Protein AF-A0A7R9G6G8-F1 (afdb_monomer_lite)

Secondary structure (DSSP, 8-state):
-HHHHHHTT-PPPTTS-------TTHHHHHHHHHHHHHHHHHHHHHHHHHHHHTTS-HHHHHHHHHHHHHHHHHHHHH-TT-HHHHHHHHHHHHHHTT---HHHHHHHHHHHHHHHHHHGGG-STTHHHHHHHHHT--TTS-HHHHHHHHHHHHHHHHHSTTTS-GGGHHHHHHHHHHHHT-SS-HHHHHHHHHHHHHHHHHHHHTHHHHHHHGGG--TTSPP-TT-TT--HHHHHHHHHHTT-

Structure (mmCIF, N/CA/C/O backbone):
data_AF-A0A7R9G6G8-F1
#
_entry.id   AF-A0A7R9G6G8-F1
#
loop_
_atom_site.group_PDB
_atom_site.id
_atom_site.type_symbol
_atom_site.label_atom_id
_atom_site.label_alt_id
_atom_site.label_comp_id
_atom_site.label_asym_id
_atom_site.label_entity_id
_atom_site.label_seq_id
_atom_site.pdbx_PDB_ins_code
_atom_site.Cartn_x
_atom_site.Cartn_y
_atom_site.Cartn_z
_atom_site.occupancy
_atom_site.B_iso_or_equiv
_atom_site.auth_seq_id
_atom_site.auth_comp_id
_atom_site.auth_asym_id
_atom_site.auth_atom_id
_atom_site.pdbx_PDB_model_num
ATOM 1 N N . MET A 1 1 ? 7.168 43.773 -25.425 1.00 44.00 1 MET A N 1
ATOM 2 C CA . MET A 1 1 ? 7.603 43.267 -24.102 1.00 44.00 1 MET A CA 1
ATOM 3 C C . MET A 1 1 ? 6.450 43.124 -23.097 1.00 44.00 1 MET A C 1
ATOM 5 O O . MET A 1 1 ? 6.670 42.539 -22.050 1.00 44.00 1 MET A O 1
ATOM 9 N N . GLU A 1 2 ? 5.224 43.574 -23.403 1.00 42.03 2 GLU A N 1
ATOM 10 C CA . GLU A 1 2 ? 4.077 43.490 -22.475 1.00 42.03 2 GLU A CA 1
ATOM 11 C C . GLU A 1 2 ? 3.461 42.083 -22.350 1.00 42.03 2 GLU A C 1
ATOM 13 O O . GLU A 1 2 ? 3.000 41.710 -21.276 1.00 42.03 2 GLU A O 1
ATOM 18 N N . HIS A 1 3 ? 3.539 41.247 -23.393 1.00 39.72 3 HIS A N 1
ATOM 19 C CA . HIS A 1 3 ? 3.013 39.872 -23.349 1.00 39.72 3 HIS A CA 1
ATOM 20 C C . HIS A 1 3 ? 3.748 38.944 -22.360 1.00 39.72 3 HIS A C 1
ATOM 22 O O . HIS A 1 3 ? 3.134 38.035 -21.810 1.00 39.72 3 HIS A O 1
ATOM 28 N N . LEU A 1 4 ? 5.038 39.176 -22.083 1.00 40.34 4 LEU A N 1
ATOM 29 C CA . LEU A 1 4 ? 5.810 38.367 -21.122 1.00 40.34 4 LEU A CA 1
ATOM 30 C C . LEU A 1 4 ? 5.520 38.745 -19.661 1.00 40.34 4 LEU A C 1
ATOM 32 O O . LEU A 1 4 ? 5.619 37.907 -18.770 1.00 40.34 4 LEU A O 1
ATOM 36 N N . VAL A 1 5 ? 5.114 39.993 -19.419 1.00 44.56 5 VAL A N 1
ATOM 37 C CA . VAL A 1 5 ? 4.795 40.520 -18.083 1.00 44.56 5 VAL A CA 1
ATOM 38 C C . VAL A 1 5 ? 3.495 39.908 -17.545 1.00 44.56 5 VAL A C 1
ATOM 40 O O . VAL A 1 5 ? 3.376 39.660 -16.345 1.00 44.56 5 VAL A O 1
ATOM 43 N N . TRP A 1 6 ? 2.552 39.591 -18.439 1.00 47.16 6 TRP A N 1
ATOM 44 C CA . TRP A 1 6 ? 1.275 38.964 -18.088 1.00 47.16 6 TRP A CA 1
ATOM 45 C C . TRP A 1 6 ? 1.406 37.461 -17.798 1.00 47.16 6 TRP A C 1
ATOM 47 O O . TRP A 1 6 ? 0.800 36.970 -16.852 1.00 47.16 6 TRP A O 1
ATOM 57 N N . ILE A 1 7 ? 2.256 36.746 -18.544 1.00 45.12 7 ILE A N 1
ATOM 58 C CA . ILE A 1 7 ? 2.530 35.313 -18.319 1.00 45.12 7 ILE A CA 1
ATOM 59 C C . ILE A 1 7 ? 3.260 35.081 -16.981 1.00 45.12 7 ILE A C 1
ATOM 61 O O . ILE A 1 7 ? 3.035 34.069 -16.325 1.00 45.12 7 ILE A O 1
ATOM 65 N N . LEU A 1 8 ? 4.097 36.030 -16.543 1.00 48.66 8 LEU A N 1
ATOM 66 C CA . LEU A 1 8 ? 4.866 35.944 -15.292 1.00 48.66 8 LEU A CA 1
ATOM 67 C C . LEU A 1 8 ? 4.184 36.601 -14.075 1.00 48.66 8 LEU A C 1
ATOM 69 O O . LEU A 1 8 ? 4.739 36.570 -12.978 1.00 48.66 8 LEU A O 1
ATOM 73 N N . GLY A 1 9 ? 2.997 37.199 -14.236 1.00 40.97 9 GLY A N 1
ATOM 74 C CA . GLY A 1 9 ? 2.203 37.734 -13.121 1.00 40.97 9 GLY A CA 1
ATOM 75 C C . GLY A 1 9 ? 2.823 38.922 -12.368 1.00 40.97 9 GLY A C 1
ATOM 76 O O . GLY A 1 9 ? 2.528 39.123 -11.189 1.00 40.97 9 GLY A O 1
ATOM 77 N N . LEU A 1 10 ? 3.679 39.728 -13.005 1.00 42.09 10 LEU A N 1
ATOM 78 C CA . LEU A 1 10 ? 4.332 40.875 -12.360 1.00 42.09 10 LEU A CA 1
ATOM 79 C C . LEU A 1 10 ? 3.637 42.182 -12.760 1.00 42.09 10 LEU A C 1
ATOM 81 O O . LEU A 1 10 ? 3.693 42.590 -13.914 1.00 42.09 10 LEU A O 1
ATOM 85 N N . LYS A 1 11 ? 2.995 42.882 -11.814 1.00 45.16 11 LYS A N 1
ATOM 86 C CA . LYS A 1 11 ? 2.474 44.239 -12.068 1.00 45.16 11 LYS A CA 1
ATOM 87 C C . LYS A 1 11 ? 3.567 45.292 -11.844 1.00 45.16 11 LYS A C 1
ATOM 89 O O . LYS A 1 11 ? 4.262 45.224 -10.827 1.00 45.16 11 LYS A O 1
ATOM 94 N N . PRO A 1 12 ? 3.707 46.295 -12.729 1.00 42.50 12 PRO A N 1
ATOM 95 C CA . PRO A 1 12 ? 4.623 47.401 -12.493 1.00 42.50 12 PRO A CA 1
ATOM 96 C C . PRO A 1 12 ? 4.091 48.290 -11.361 1.00 42.50 12 PRO A C 1
ATOM 98 O O . PRO A 1 12 ? 2.935 48.712 -11.376 1.00 42.50 12 PRO A O 1
ATOM 101 N N . SER A 1 13 ? 4.939 48.563 -10.369 1.00 46.44 13 SER A N 1
ATOM 102 C CA . SER A 1 13 ? 4.683 49.572 -9.337 1.00 46.44 13 SER A CA 1
ATOM 103 C C . SER A 1 13 ? 5.382 50.883 -9.713 1.00 46.44 13 SER A C 1
ATOM 105 O O . SER A 1 13 ? 6.425 50.871 -10.371 1.00 46.44 13 SER A O 1
ATOM 107 N N . THR A 1 14 ? 4.818 52.021 -9.307 1.00 44.78 14 THR A N 1
ATOM 108 C CA . THR A 1 14 ? 5.223 53.397 -9.668 1.00 44.78 14 THR A CA 1
ATOM 109 C C . THR A 1 14 ? 6.589 53.852 -9.115 1.00 44.78 14 THR A C 1
ATOM 111 O O . THR A 1 14 ? 6.839 55.044 -8.979 1.00 44.78 14 THR A O 1
ATOM 114 N N . GLY A 1 15 ? 7.507 52.925 -8.833 1.00 51.19 15 GLY A N 1
ATOM 115 C CA . GLY A 1 15 ? 8.831 53.207 -8.271 1.00 51.19 15 GLY A CA 1
ATOM 116 C C . GLY A 1 15 ? 9.956 52.294 -8.768 1.00 51.19 15 GLY A C 1
ATOM 117 O O . GLY A 1 15 ? 10.955 52.145 -8.073 1.00 51.19 15 GLY A O 1
ATOM 118 N N . GLY A 1 16 ? 9.809 51.644 -9.929 1.00 47.62 16 GLY A N 1
ATOM 119 C CA . GLY A 1 16 ? 10.913 50.921 -10.583 1.00 47.62 16 GLY A CA 1
ATOM 120 C C . GLY A 1 16 ? 11.376 49.623 -9.902 1.00 47.62 16 GLY A C 1
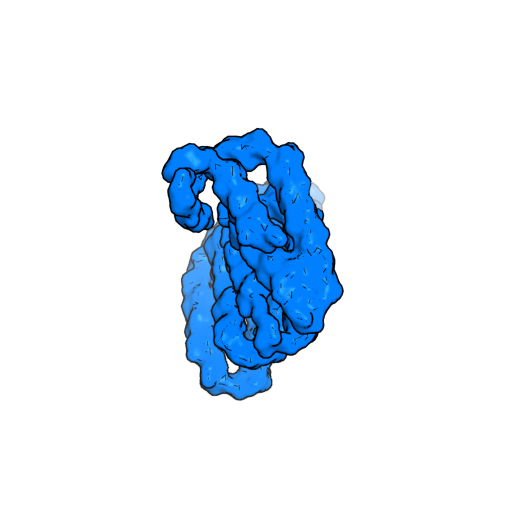ATOM 121 O O . GLY A 1 16 ? 12.391 49.065 -10.307 1.00 47.62 16 GLY A O 1
ATOM 122 N N . SER A 1 17 ? 10.646 49.109 -8.905 1.00 43.03 17 SER A N 1
ATOM 123 C CA . SER A 1 17 ? 10.946 47.825 -8.257 1.00 43.03 17 SER A CA 1
ATOM 124 C C . SER A 1 17 ? 9.818 46.808 -8.478 1.00 43.03 17 SER A C 1
ATOM 126 O O . SER A 1 17 ? 8.635 47.105 -8.277 1.00 43.03 17 SER A O 1
ATOM 128 N N . LEU A 1 18 ? 10.194 45.603 -8.920 1.00 38.66 18 LEU A N 1
ATOM 129 C CA . LEU A 1 18 ? 9.299 44.475 -9.183 1.00 38.66 18 LEU A CA 1
ATOM 130 C C . LEU A 1 18 ? 9.054 43.713 -7.871 1.00 38.66 18 LEU A C 1
ATOM 132 O O . LEU A 1 18 ? 9.970 43.092 -7.337 1.00 38.66 18 LEU A O 1
ATOM 136 N N . LYS A 1 19 ? 7.824 43.736 -7.347 1.00 40.22 19 LYS A N 1
ATOM 137 C CA . LYS A 1 19 ? 7.404 42.873 -6.228 1.00 40.22 19 LYS A CA 1
ATOM 138 C C . LYS A 1 19 ? 6.417 41.819 -6.724 1.00 40.22 19 LYS A C 1
ATOM 140 O O . LYS A 1 19 ? 5.414 42.156 -7.348 1.00 40.22 19 LYS A O 1
ATOM 145 N N . ALA A 1 20 ? 6.688 40.553 -6.408 1.00 39.38 20 ALA A N 1
ATOM 146 C CA . ALA A 1 20 ? 5.781 39.441 -6.663 1.00 39.38 20 ALA A CA 1
ATOM 147 C C . ALA A 1 20 ? 4.577 39.520 -5.708 1.00 39.38 20 ALA A C 1
ATOM 149 O O . ALA A 1 20 ? 4.685 39.204 -4.523 1.00 39.38 20 ALA A O 1
ATOM 150 N N . GLY A 1 21 ? 3.430 39.967 -6.216 1.00 37.03 21 GLY A N 1
ATOM 151 C CA . GLY A 1 21 ? 2.157 39.871 -5.508 1.00 37.03 21 GLY A CA 1
ATOM 152 C C . GLY A 1 21 ? 1.619 38.449 -5.623 1.00 37.03 21 GLY A C 1
ATOM 153 O O . GLY A 1 21 ? 0.968 38.123 -6.607 1.00 37.03 21 GLY A O 1
ATOM 154 N N . ARG A 1 22 ? 1.914 37.587 -4.646 1.00 38.44 22 ARG A N 1
ATOM 155 C CA . ARG A 1 22 ? 1.316 36.248 -4.559 1.00 38.44 22 ARG A CA 1
ATOM 156 C C . ARG A 1 22 ? -0.067 36.351 -3.913 1.00 38.44 22 ARG A C 1
ATOM 158 O O . ARG A 1 22 ? -0.162 36.495 -2.698 1.00 38.44 22 ARG A O 1
ATOM 165 N N . THR A 1 23 ? -1.129 36.245 -4.708 1.00 37.47 23 THR A N 1
ATOM 166 C CA . THR A 1 23 ? -2.434 35.767 -4.230 1.00 37.47 23 THR A CA 1
ATOM 167 C C . THR A 1 23 ? -2.490 34.250 -4.481 1.00 37.47 23 THR A C 1
ATOM 169 O O . THR A 1 23 ? -2.323 33.828 -5.623 1.00 37.47 23 THR A O 1
ATOM 172 N N . PRO A 1 24 ? -2.687 33.392 -3.459 1.00 44.88 24 PRO A N 1
ATOM 173 C CA . PRO A 1 24 ? -2.580 31.932 -3.618 1.00 44.88 24 PRO A CA 1
ATOM 174 C C . PRO A 1 24 ? -3.698 31.284 -4.458 1.00 44.88 24 PRO A C 1
ATOM 176 O O . PRO A 1 24 ? -3.607 30.107 -4.789 1.00 44.88 24 PRO A O 1
ATOM 179 N N . SER A 1 25 ? -4.759 32.027 -4.785 1.00 41.25 25 SER A N 1
ATOM 180 C CA . SER A 1 25 ? -5.973 31.504 -5.430 1.00 41.25 25 SER A CA 1
ATOM 181 C C . SER A 1 25 ? -5.817 31.293 -6.941 1.00 41.25 25 SER A C 1
ATOM 183 O O . SER A 1 25 ? -6.160 30.233 -7.462 1.00 41.25 25 SER A O 1
ATOM 185 N N . ASP A 1 26 ? -5.261 32.271 -7.661 1.00 37.75 26 ASP A N 1
ATOM 186 C CA . ASP A 1 26 ? -5.469 32.333 -9.116 1.00 37.75 26 ASP A CA 1
ATOM 187 C C . ASP A 1 26 ? -4.370 31.617 -9.915 1.00 37.75 26 ASP A C 1
ATOM 189 O O . ASP A 1 26 ? -4.656 30.986 -10.932 1.00 37.75 26 ASP A O 1
ATOM 193 N N . SER A 1 27 ? -3.120 31.617 -9.435 1.00 41.50 27 SER A N 1
ATOM 194 C CA . SER A 1 27 ? -2.026 30.869 -10.080 1.00 41.50 27 SER A CA 1
ATOM 195 C C . SER A 1 27 ? -2.234 29.353 -10.003 1.00 41.50 27 SER A C 1
ATOM 197 O O . SER A 1 27 ? -1.973 28.650 -10.979 1.00 41.50 27 SER A O 1
ATOM 199 N N . ASN A 1 28 ? -2.763 28.851 -8.881 1.00 43.19 28 ASN A N 1
ATOM 200 C CA . ASN A 1 28 ? -3.089 27.433 -8.735 1.00 43.19 28 ASN A CA 1
ATOM 201 C C . ASN A 1 28 ? -4.238 27.025 -9.663 1.00 43.19 28 ASN A C 1
ATOM 203 O O . ASN A 1 28 ? -4.192 25.938 -10.235 1.00 43.19 28 ASN A O 1
ATOM 207 N N . ALA A 1 29 ? -5.230 27.894 -9.878 1.00 46.03 29 ALA A N 1
ATOM 208 C CA . ALA A 1 29 ? -6.343 27.613 -10.781 1.00 46.03 29 ALA A CA 1
ATOM 209 C C . ALA A 1 29 ? -5.889 27.484 -12.247 1.00 46.03 29 ALA A C 1
ATOM 211 O O . ALA A 1 29 ? -6.309 26.557 -12.940 1.00 46.03 29 ALA A O 1
ATOM 212 N N . VAL A 1 30 ? -4.987 28.355 -12.718 1.00 47.56 30 VAL A N 1
ATOM 213 C CA . VAL A 1 30 ? -4.477 28.311 -14.103 1.00 47.56 30 VAL A CA 1
ATOM 214 C C . VAL A 1 30 ? -3.574 27.094 -14.339 1.00 47.56 30 VAL A C 1
ATOM 216 O O . VAL A 1 30 ? -3.754 26.400 -15.340 1.00 47.56 30 VAL A O 1
ATOM 219 N N . ILE A 1 31 ? -2.669 26.775 -13.404 1.00 50.66 31 ILE A N 1
ATOM 220 C CA . ILE A 1 31 ? -1.814 25.574 -13.487 1.00 50.66 31 ILE A CA 1
ATOM 221 C C . ILE A 1 31 ? -2.672 24.305 -13.455 1.00 50.66 31 ILE A C 1
ATOM 223 O O . ILE A 1 31 ? -2.490 23.415 -14.284 1.00 50.66 31 ILE A O 1
ATOM 227 N N . THR A 1 32 ? -3.665 24.248 -12.563 1.00 52.53 32 THR A N 1
ATOM 228 C CA . THR A 1 32 ? -4.595 23.113 -12.485 1.00 52.53 32 THR A CA 1
ATOM 229 C C . THR A 1 32 ? -5.373 22.951 -13.790 1.00 52.53 32 THR A C 1
ATOM 231 O O . THR A 1 32 ? -5.503 21.837 -14.283 1.00 52.53 32 THR A O 1
ATOM 234 N N . THR A 1 33 ? -5.835 24.043 -14.404 1.00 53.06 33 THR A N 1
ATOM 235 C CA . THR A 1 33 ? -6.614 23.986 -15.654 1.00 53.06 33 THR A CA 1
ATOM 236 C C . THR A 1 33 ? -5.771 23.511 -16.843 1.00 53.06 33 THR A C 1
ATOM 238 O O . THR A 1 33 ? -6.247 22.694 -17.629 1.00 53.06 33 THR A O 1
ATOM 241 N N . ALA A 1 34 ? -4.516 23.960 -16.953 1.00 54.97 34 ALA A N 1
ATOM 242 C CA . ALA A 1 34 ? -3.598 23.520 -18.006 1.00 54.97 34 ALA A CA 1
ATOM 243 C C . ALA A 1 34 ? -3.221 22.035 -17.854 1.00 54.97 34 ALA A C 1
ATOM 245 O O . ALA A 1 34 ? -3.381 21.259 -18.791 1.00 54.97 34 ALA A O 1
ATOM 246 N N . VAL A 1 35 ? -2.838 21.605 -16.645 1.00 55.53 35 VAL A N 1
ATOM 247 C CA . VAL A 1 35 ? -2.515 20.195 -16.359 1.00 55.53 35 VAL A CA 1
ATOM 248 C C . VAL A 1 35 ? -3.730 19.286 -16.575 1.00 55.53 35 VAL A C 1
ATOM 250 O O . VAL A 1 35 ? -3.587 18.157 -17.037 1.00 55.53 35 VAL A O 1
ATOM 253 N N . MET A 1 36 ? -4.947 19.764 -16.294 1.00 61.66 36 MET A N 1
ATOM 254 C CA . MET A 1 36 ? -6.174 18.996 -16.531 1.00 61.66 36 MET A CA 1
ATOM 255 C C . MET A 1 36 ? -6.517 18.801 -18.013 1.00 61.66 36 MET A C 1
ATOM 257 O O . MET A 1 36 ? -7.185 17.815 -18.328 1.00 61.66 36 MET A O 1
ATOM 261 N N . ALA A 1 37 ? -6.073 19.689 -18.909 1.00 63.28 37 ALA A N 1
ATOM 262 C CA . ALA A 1 37 ? -6.250 19.519 -20.352 1.00 63.28 37 ALA A CA 1
ATOM 263 C C . ALA A 1 37 ? -5.319 18.433 -20.918 1.00 63.28 37 ALA A C 1
ATOM 265 O O . ALA A 1 37 ? -5.735 17.655 -21.776 1.00 63.28 37 ALA A O 1
ATOM 266 N N . ASP A 1 38 ? -4.105 18.329 -20.373 1.00 65.19 38 ASP A N 1
ATOM 267 C CA . ASP A 1 38 ? -3.104 17.338 -20.788 1.00 65.19 38 ASP A CA 1
ATOM 268 C C . ASP A 1 38 ? -3.265 15.987 -20.069 1.00 65.19 38 ASP A C 1
ATOM 270 O O . ASP A 1 38 ? -2.724 14.968 -20.503 1.00 65.19 38 ASP A O 1
ATOM 274 N N . LEU A 1 39 ? -4.064 15.942 -18.997 1.00 68.81 39 LEU A N 1
ATOM 275 C CA . LEU A 1 39 ? -4.290 14.751 -18.177 1.00 68.81 39 LEU A CA 1
ATOM 276 C C . LEU A 1 39 ? -4.790 13.525 -18.971 1.00 68.81 39 LEU A C 1
ATOM 278 O O . LEU A 1 39 ? -4.261 12.436 -18.746 1.00 68.81 39 LEU A O 1
ATOM 282 N N . PRO A 1 40 ? -5.753 13.634 -19.912 1.00 69.81 40 PRO A N 1
ATOM 283 C CA . PRO A 1 40 ? -6.183 12.489 -20.717 1.00 69.81 40 PRO A CA 1
ATOM 284 C C . PRO A 1 40 ? -5.082 11.978 -21.652 1.00 69.81 40 PRO A C 1
ATOM 286 O O . PRO A 1 40 ? -4.975 10.772 -21.868 1.00 69.81 40 PRO A O 1
ATOM 289 N N . VAL A 1 41 ? -4.247 12.879 -22.180 1.00 72.94 41 VAL A N 1
ATOM 290 C CA . VAL A 1 41 ? -3.121 12.518 -23.051 1.00 72.94 41 VAL A CA 1
ATOM 291 C C . VAL A 1 41 ? -2.059 11.787 -22.239 1.00 72.94 41 VAL A C 1
ATOM 293 O O . VAL A 1 41 ? -1.632 10.710 -22.642 1.00 72.94 41 VAL A O 1
ATOM 296 N N . LEU A 1 42 ? -1.704 12.307 -21.060 1.00 67.69 42 LEU A N 1
ATOM 297 C CA . LEU A 1 42 ? -0.772 11.654 -20.143 1.00 67.69 42 LEU A CA 1
ATOM 298 C C . LEU A 1 42 ? -1.292 10.279 -19.699 1.00 67.69 42 LEU A C 1
ATOM 300 O O . LEU A 1 42 ? -0.541 9.307 -19.720 1.00 67.69 42 LEU A O 1
ATOM 304 N N . SER A 1 43 ? -2.587 10.173 -19.379 1.00 68.88 43 SER A N 1
ATOM 305 C CA . SER A 1 43 ? -3.240 8.900 -19.041 1.00 68.88 43 SER A CA 1
ATOM 306 C C . SER A 1 43 ? -3.106 7.888 -20.171 1.00 68.88 43 SER A C 1
ATOM 308 O O . SER A 1 43 ? -2.745 6.738 -19.934 1.00 68.88 43 SER A O 1
ATOM 310 N N . ALA A 1 44 ? -3.400 8.313 -21.402 1.00 72.75 44 ALA A N 1
ATOM 311 C CA . ALA A 1 44 ? -3.323 7.460 -22.577 1.00 72.75 44 ALA A CA 1
ATOM 312 C C . ALA A 1 44 ? -1.874 7.062 -22.884 1.00 72.75 44 ALA A C 1
ATOM 314 O O . ALA A 1 44 ? -1.622 5.916 -23.238 1.00 72.75 44 ALA A O 1
ATOM 315 N N . MET A 1 45 ? -0.915 7.976 -22.717 1.00 70.75 45 MET A N 1
ATOM 316 C CA . MET A 1 45 ? 0.507 7.677 -22.880 1.00 70.75 45 MET A CA 1
ATOM 317 C C . MET A 1 45 ? 0.977 6.648 -21.857 1.00 70.75 45 MET A C 1
ATOM 319 O O . MET A 1 45 ? 1.587 5.665 -22.257 1.00 70.75 45 MET A O 1
ATOM 323 N N . LEU A 1 46 ? 0.646 6.830 -20.576 1.00 72.19 46 LEU A N 1
ATOM 324 C CA . LEU A 1 46 ? 1.004 5.904 -19.501 1.00 72.19 46 LEU A CA 1
ATOM 325 C C . LEU A 1 46 ? 0.365 4.528 -19.680 1.00 72.19 46 LEU A C 1
ATOM 327 O O . LEU A 1 46 ? 1.063 3.528 -19.567 1.00 72.19 46 LEU A O 1
ATOM 331 N N . SER A 1 47 ? -0.919 4.479 -20.040 1.00 74.25 47 SER A N 1
ATOM 332 C CA . SER A 1 47 ? -1.625 3.212 -20.280 1.00 74.25 47 SER A CA 1
ATOM 333 C C . SER A 1 47 ? -1.009 2.457 -21.460 1.00 74.25 47 SER A C 1
ATOM 335 O O . SER A 1 47 ? -0.695 1.280 -21.350 1.00 74.25 47 SER A O 1
ATOM 337 N N . ARG A 1 48 ? -0.740 3.145 -22.581 1.00 73.69 48 ARG A N 1
ATOM 338 C CA . ARG A 1 48 ? -0.113 2.525 -23.764 1.00 73.69 48 ARG A CA 1
ATOM 339 C C . ARG A 1 48 ? 1.325 2.097 -23.504 1.00 73.69 48 ARG A C 1
ATOM 341 O O . ARG A 1 48 ? 1.772 1.081 -24.029 1.00 73.69 48 ARG A O 1
ATOM 348 N N . LEU A 1 49 ? 2.059 2.882 -22.725 1.00 71.38 49 LEU A N 1
ATOM 349 C CA . LEU A 1 49 ? 3.420 2.577 -22.310 1.00 71.38 49 LEU A CA 1
ATOM 350 C C . LEU A 1 49 ? 3.440 1.354 -21.380 1.00 71.38 49 LEU A C 1
ATOM 352 O O . LEU A 1 49 ? 4.300 0.493 -21.546 1.00 71.38 49 LEU A O 1
ATOM 356 N N . PHE A 1 50 ? 2.449 1.213 -20.496 1.00 71.31 50 PHE A N 1
ATOM 357 C CA . PHE A 1 50 ? 2.266 0.015 -19.681 1.00 71.31 50 PHE A CA 1
ATOM 358 C C . PHE A 1 50 ? 1.861 -1.204 -20.524 1.00 71.31 50 PHE A C 1
ATOM 360 O O . PHE A 1 50 ? 2.492 -2.250 -20.419 1.00 71.31 50 PHE A O 1
ATOM 367 N N . GLU A 1 51 ? 0.906 -1.075 -21.448 1.00 74.12 51 GLU A N 1
ATOM 368 C CA . GLU A 1 51 ? 0.549 -2.140 -22.404 1.00 74.12 51 GLU A CA 1
ATOM 369 C C . GLU A 1 51 ? 1.742 -2.583 -23.262 1.00 74.12 51 GLU A C 1
ATOM 371 O O . GLU A 1 51 ? 1.853 -3.751 -23.640 1.00 74.12 51 GLU A O 1
ATOM 376 N N . SER A 1 52 ? 2.645 -1.650 -23.571 1.00 72.06 52 SER A N 1
ATOM 377 C CA . SER A 1 52 ? 3.855 -1.917 -24.350 1.00 72.06 52 SER A CA 1
ATOM 378 C C . SER A 1 52 ? 4.994 -2.486 -23.503 1.00 72.06 52 SER A C 1
ATOM 380 O O . SER A 1 52 ? 5.935 -3.038 -24.069 1.00 72.06 52 SER A O 1
ATOM 382 N N . SER A 1 53 ? 4.914 -2.392 -22.169 1.00 75.69 53 SER A N 1
ATOM 383 C CA . SER A 1 53 ? 5.971 -2.838 -21.251 1.00 75.69 53 SER A CA 1
ATOM 384 C C . SER A 1 53 ? 6.277 -4.331 -21.381 1.00 75.69 53 SER A C 1
ATOM 386 O O . SER A 1 53 ? 7.427 -4.731 -21.238 1.00 75.69 53 SER A O 1
ATOM 388 N N . GLN A 1 54 ? 5.282 -5.138 -21.768 1.00 74.44 54 GLN A N 1
ATOM 389 C CA . GLN A 1 54 ? 5.439 -6.572 -22.038 1.00 74.44 54 GLN A CA 1
ATOM 390 C C . GLN A 1 54 ? 6.355 -6.894 -23.235 1.00 74.44 54 GLN A C 1
ATOM 392 O O . GLN A 1 54 ? 6.746 -8.045 -23.407 1.00 74.44 54 GLN A O 1
ATOM 397 N N . TYR A 1 55 ? 6.662 -5.905 -24.081 1.00 78.19 55 TYR A N 1
ATOM 398 C CA . TYR A 1 55 ? 7.521 -6.055 -25.260 1.00 78.19 55 TYR A CA 1
ATOM 399 C C . TYR A 1 55 ? 8.891 -5.388 -25.095 1.00 78.19 55 TYR A C 1
ATOM 401 O O . TYR A 1 55 ? 9.682 -5.390 -26.040 1.00 78.19 55 TYR A O 1
ATOM 409 N N . LEU A 1 56 ? 9.159 -4.776 -23.939 1.00 77.31 56 LEU A N 1
ATOM 410 C CA . LEU A 1 56 ? 10.436 -4.131 -23.658 1.00 77.31 56 LEU A CA 1
ATOM 411 C C . LEU A 1 56 ? 11.457 -5.153 -23.165 1.00 77.31 56 LEU A C 1
ATOM 413 O O . LEU A 1 56 ? 11.102 -6.147 -22.536 1.00 77.31 56 LEU A O 1
ATOM 417 N N . ASP A 1 57 ? 12.731 -4.889 -23.451 1.00 82.50 57 ASP A N 1
ATOM 418 C CA . ASP A 1 57 ? 13.818 -5.594 -22.781 1.00 82.50 57 ASP A CA 1
ATOM 419 C C . ASP A 1 57 ? 13.959 -5.113 -21.326 1.00 82.50 57 ASP A C 1
ATOM 421 O O . ASP A 1 57 ? 13.439 -4.058 -20.943 1.00 82.50 57 ASP A O 1
ATOM 425 N N . ASP A 1 58 ? 14.667 -5.889 -20.503 1.00 78.75 58 ASP A N 1
ATOM 426 C CA . ASP A 1 58 ? 14.810 -5.615 -19.067 1.00 78.75 58 ASP A CA 1
ATOM 427 C C . ASP A 1 58 ? 15.375 -4.210 -18.792 1.00 78.75 58 ASP A C 1
ATOM 429 O O . ASP A 1 58 ? 14.964 -3.531 -17.850 1.00 78.75 58 ASP A O 1
ATOM 433 N N . VAL A 1 59 ? 16.288 -3.733 -19.646 1.00 84.81 59 VAL A N 1
ATOM 434 C CA . VAL A 1 59 ? 16.935 -2.421 -19.498 1.00 84.81 59 VAL A CA 1
ATOM 435 C C . VAL A 1 59 ? 15.954 -1.284 -19.788 1.00 84.81 59 VAL A C 1
ATOM 437 O O . VAL A 1 59 ? 15.851 -0.338 -19.003 1.00 84.81 59 VAL A O 1
ATOM 440 N N . ALA A 1 60 ? 15.214 -1.355 -20.896 1.00 82.50 60 ALA A N 1
ATOM 441 C CA . ALA A 1 60 ? 14.216 -0.350 -21.238 1.00 82.50 60 ALA A CA 1
ATOM 442 C C . ALA A 1 60 ? 13.059 -0.348 -20.233 1.00 82.50 60 ALA A C 1
ATOM 444 O O . ALA A 1 60 ? 12.576 0.726 -19.869 1.00 82.50 60 ALA A O 1
ATOM 445 N N . LEU A 1 61 ? 12.656 -1.526 -19.743 1.00 81.25 61 LEU A N 1
ATOM 446 C CA . LEU A 1 61 ? 11.660 -1.654 -18.685 1.00 81.25 61 LEU A CA 1
ATOM 447 C C . LEU A 1 61 ? 12.125 -0.943 -17.408 1.00 81.25 61 LEU A C 1
ATOM 449 O O . LEU A 1 61 ? 11.375 -0.147 -16.843 1.00 81.25 61 LEU A O 1
ATOM 453 N N . HIS A 1 62 ? 13.377 -1.154 -16.997 1.00 83.94 62 HIS A N 1
ATOM 454 C CA . HIS A 1 62 ? 13.950 -0.492 -15.826 1.00 83.94 62 HIS A CA 1
ATOM 455 C C . HIS A 1 62 ? 13.943 1.039 -15.958 1.00 83.94 62 HIS A C 1
ATOM 457 O O . HIS A 1 62 ? 13.451 1.740 -15.072 1.00 83.94 62 HIS A O 1
ATOM 463 N N . HIS A 1 63 ? 14.403 1.576 -17.094 1.00 84.38 63 HIS A N 1
ATOM 464 C CA . HIS A 1 63 ? 14.391 3.022 -17.350 1.00 84.38 63 HIS A CA 1
ATOM 465 C C . HIS A 1 63 ? 12.986 3.623 -17.361 1.00 84.38 63 HIS A C 1
ATOM 467 O O . HIS A 1 63 ? 12.774 4.746 -16.899 1.00 84.38 63 HIS A O 1
ATOM 473 N N . LEU A 1 64 ? 12.022 2.878 -17.890 1.00 83.00 64 LEU A N 1
ATOM 474 C CA . LEU A 1 64 ? 10.626 3.275 -17.908 1.00 83.00 64 LEU A CA 1
ATOM 475 C C . LEU A 1 64 ? 10.051 3.363 -16.493 1.00 83.00 64 LEU A C 1
ATOM 477 O O . LEU A 1 64 ? 9.368 4.337 -16.174 1.00 83.00 64 LEU A O 1
ATOM 481 N N . ILE A 1 65 ? 10.354 2.386 -15.639 1.00 84.81 65 ILE A N 1
ATOM 482 C CA . ILE A 1 65 ? 9.917 2.385 -14.240 1.00 84.81 65 ILE A CA 1
ATOM 483 C C . ILE A 1 65 ? 10.565 3.540 -13.486 1.00 84.81 65 ILE A C 1
ATOM 485 O O . ILE A 1 65 ? 9.868 4.248 -12.766 1.00 84.81 65 ILE A O 1
ATOM 489 N N . ASP A 1 66 ? 11.859 3.791 -13.690 1.00 85.88 66 ASP A N 1
ATOM 490 C CA . ASP A 1 66 ? 12.548 4.941 -13.100 1.00 85.88 66 ASP A CA 1
ATOM 491 C C . ASP A 1 66 ? 11.898 6.268 -13.501 1.00 85.88 66 ASP A C 1
ATOM 493 O O . ASP A 1 66 ? 11.640 7.122 -12.648 1.00 85.88 66 ASP A O 1
ATOM 497 N N . ALA A 1 67 ? 11.596 6.437 -14.790 1.00 84.94 67 ALA A N 1
ATOM 498 C CA . ALA A 1 67 ? 10.931 7.630 -15.295 1.00 84.94 67 ALA A CA 1
ATOM 499 C C . ALA A 1 67 ? 9.525 7.788 -14.697 1.00 84.94 67 ALA A C 1
ATOM 501 O O . ALA A 1 67 ? 9.167 8.882 -14.257 1.00 84.94 67 ALA A O 1
ATOM 502 N N . LEU A 1 68 ? 8.752 6.699 -14.623 1.00 85.31 68 LEU A N 1
ATOM 503 C CA . LEU A 1 68 ? 7.426 6.686 -14.009 1.00 85.31 68 LEU A CA 1
ATOM 504 C C . LEU A 1 68 ? 7.489 7.036 -12.519 1.00 85.31 68 LEU A C 1
ATOM 506 O O . LEU A 1 68 ? 6.692 7.847 -12.049 1.00 85.31 68 LEU A O 1
ATOM 510 N N . CYS A 1 69 ? 8.433 6.449 -11.785 1.00 86.00 69 CYS A N 1
ATOM 511 C CA . CYS A 1 69 ? 8.609 6.676 -10.355 1.00 86.00 69 CYS A CA 1
ATOM 512 C C . CYS A 1 69 ? 8.996 8.130 -10.077 1.00 86.00 69 CYS A C 1
ATOM 514 O O . CYS A 1 69 ? 8.390 8.792 -9.234 1.00 86.00 69 CYS A O 1
ATOM 516 N N . LYS A 1 70 ? 9.956 8.655 -10.843 1.00 85.19 70 LYS A N 1
ATOM 517 C CA . LYS A 1 70 ? 10.399 10.045 -10.737 1.00 85.19 70 LYS A CA 1
ATOM 518 C C . LYS A 1 70 ? 9.273 11.023 -11.063 1.00 85.19 70 LYS A C 1
ATOM 520 O O . LYS A 1 70 ? 9.029 11.943 -10.290 1.00 85.19 70 LYS A O 1
ATOM 525 N N . MET A 1 71 ? 8.549 10.789 -12.157 1.00 83.50 71 MET A N 1
ATOM 526 C CA . MET A 1 71 ? 7.414 11.626 -12.542 1.00 83.50 71 MET A CA 1
ATOM 527 C C . MET A 1 71 ? 6.293 11.570 -11.500 1.00 83.50 71 MET A C 1
ATOM 529 O O . MET A 1 71 ? 5.738 12.607 -11.156 1.00 83.50 71 MET A O 1
ATOM 533 N N . SER A 1 72 ? 5.975 10.382 -10.977 1.00 85.06 72 SER A N 1
ATOM 534 C CA . SER A 1 72 ? 4.945 10.215 -9.946 1.00 85.06 72 SER A CA 1
ATOM 535 C C . SER A 1 72 ? 5.308 10.970 -8.677 1.00 85.06 72 SER A C 1
ATOM 537 O O . SER A 1 72 ? 4.460 11.674 -8.143 1.00 85.06 72 SER A O 1
ATOM 539 N N . HIS A 1 73 ? 6.562 10.886 -8.234 1.00 83.19 73 HIS A N 1
ATOM 540 C CA . HIS A 1 73 ? 7.054 11.618 -7.071 1.00 83.19 73 HIS A CA 1
ATOM 541 C C . HIS A 1 73 ? 7.034 13.141 -7.284 1.00 83.19 73 HIS A C 1
ATOM 543 O O . HIS A 1 73 ? 6.398 13.855 -6.513 1.00 83.19 73 HIS A O 1
ATOM 549 N N . GLU A 1 74 ? 7.652 13.642 -8.360 1.00 79.94 74 GLU A N 1
ATOM 550 C CA . GLU A 1 74 ? 7.728 15.082 -8.653 1.00 79.94 74 GLU A CA 1
ATOM 551 C C . GLU A 1 74 ? 6.341 15.710 -8.859 1.00 79.94 74 GLU A C 1
ATOM 553 O O . GLU A 1 74 ? 6.073 16.819 -8.394 1.00 79.94 74 GLU A O 1
ATOM 558 N N . ALA A 1 75 ? 5.436 14.999 -9.537 1.00 78.81 75 ALA A N 1
ATOM 559 C CA . ALA A 1 75 ? 4.086 15.487 -9.783 1.00 78.81 75 ALA A CA 1
ATOM 560 C C . ALA A 1 75 ? 3.168 15.351 -8.558 1.00 78.81 75 ALA A C 1
ATOM 562 O O . ALA A 1 75 ? 2.201 16.108 -8.465 1.00 78.81 75 ALA A O 1
ATOM 563 N N . MET A 1 76 ? 3.448 14.443 -7.612 1.00 81.00 76 MET A N 1
ATOM 564 C CA . MET A 1 76 ? 2.620 14.283 -6.410 1.00 81.00 76 MET A CA 1
ATOM 565 C C . MET A 1 76 ? 2.668 15.521 -5.512 1.00 81.00 76 MET A C 1
ATOM 567 O O . MET A 1 76 ? 1.626 15.941 -5.014 1.00 81.00 76 MET A O 1
ATOM 571 N N . GLU A 1 77 ? 3.835 16.161 -5.392 1.00 72.19 77 GLU A N 1
ATOM 572 C CA . GLU A 1 77 ? 4.002 17.435 -4.673 1.00 72.19 77 GLU A CA 1
ATOM 573 C C . GLU A 1 77 ? 3.100 18.544 -5.238 1.00 72.19 77 GLU A C 1
ATOM 575 O O . GLU A 1 77 ? 2.561 19.380 -4.512 1.00 72.19 77 GLU A O 1
ATOM 580 N N . LEU A 1 78 ? 2.901 18.538 -6.558 1.00 71.44 78 LEU A N 1
ATOM 581 C CA . LEU A 1 78 ? 2.059 19.501 -7.268 1.00 71.44 78 LEU A CA 1
ATOM 582 C C . LEU A 1 78 ? 0.577 19.096 -7.270 1.00 71.44 78 LEU A C 1
ATOM 584 O O . LEU A 1 78 ? -0.297 19.934 -7.495 1.00 71.44 78 LEU A O 1
ATOM 588 N N . ALA A 1 79 ? 0.271 17.824 -7.004 1.00 68.50 79 ALA A N 1
ATOM 589 C CA . ALA A 1 79 ? -1.070 17.249 -7.032 1.00 68.50 79 ALA A CA 1
ATOM 590 C C . ALA A 1 79 ? -1.862 17.465 -5.728 1.00 68.50 79 ALA A C 1
ATOM 592 O O . ALA A 1 79 ? -2.772 16.680 -5.426 1.00 68.50 79 ALA A O 1
ATOM 593 N N . TYR A 1 80 ? -1.560 18.526 -4.967 1.00 66.44 80 TYR A N 1
ATOM 594 C CA . TYR A 1 80 ? -2.262 18.862 -3.727 1.00 66.44 80 TYR A CA 1
ATOM 595 C C . TYR A 1 80 ? -3.771 18.913 -3.986 1.00 66.44 80 TYR A C 1
ATOM 597 O O . TYR A 1 80 ? -4.253 19.734 -4.766 1.00 66.44 80 TYR A O 1
ATOM 605 N N . SER A 1 81 ? -4.529 18.008 -3.361 1.00 62.12 81 SER A N 1
ATOM 606 C CA . SER A 1 81 ? -5.990 17.862 -3.497 1.00 62.12 81 SER A CA 1
ATOM 607 C C . SER A 1 81 ? -6.548 17.501 -4.891 1.00 62.12 81 SER A C 1
ATOM 609 O O . SER A 1 81 ? -7.760 17.303 -5.024 1.00 62.12 81 SER A O 1
ATOM 611 N N . ASN A 1 82 ? -5.720 17.328 -5.931 1.00 77.62 82 ASN A N 1
ATOM 612 C CA . ASN A 1 82 ? -6.214 16.949 -7.259 1.00 77.62 82 ASN A CA 1
ATOM 613 C C . ASN A 1 82 ? -6.431 15.434 -7.354 1.00 77.62 82 ASN A C 1
ATOM 615 O O . ASN A 1 82 ? -5.555 14.679 -7.778 1.00 77.62 82 ASN A O 1
ATOM 619 N N . ARG A 1 83 ? -7.649 15.002 -7.005 1.00 77.38 83 ARG A N 1
ATOM 620 C CA . ARG A 1 83 ? -8.090 13.599 -7.063 1.00 77.38 83 ARG A CA 1
ATOM 621 C C . ARG A 1 83 ? -7.676 12.893 -8.353 1.00 77.38 83 ARG A C 1
ATOM 623 O O . ARG A 1 83 ? -7.143 11.791 -8.293 1.00 77.38 83 ARG A O 1
ATOM 630 N N . LYS A 1 84 ? -7.967 13.496 -9.511 1.00 79.31 84 LYS A N 1
ATOM 631 C CA . LYS A 1 84 ? -7.754 12.835 -10.806 1.00 79.31 84 LYS A CA 1
ATOM 632 C C . LYS A 1 84 ? -6.267 12.640 -11.082 1.00 79.31 84 LYS A C 1
ATOM 634 O O . LYS A 1 84 ? -5.889 11.588 -11.580 1.00 79.31 84 LYS A O 1
ATOM 639 N N . LEU A 1 85 ? -5.444 13.622 -10.718 1.00 81.12 85 LEU A N 1
ATOM 640 C CA . LEU A 1 85 ? -3.999 13.540 -10.887 1.00 81.12 85 LEU A CA 1
ATOM 641 C C . LEU A 1 85 ? -3.378 12.506 -9.937 1.00 81.12 85 LEU A C 1
ATOM 643 O O . LEU A 1 85 ? -2.614 11.669 -10.400 1.00 81.12 85 LEU A O 1
ATOM 647 N N . GLN A 1 86 ? -3.770 12.475 -8.655 1.00 86.31 86 GLN A N 1
ATOM 648 C CA . GLN A 1 86 ? -3.277 11.457 -7.711 1.00 86.31 86 GLN A CA 1
ATOM 649 C C . GLN A 1 86 ? -3.587 10.032 -8.197 1.00 86.31 86 GLN A C 1
ATOM 651 O O . GLN A 1 86 ? -2.708 9.174 -8.195 1.00 86.31 86 GLN A O 1
ATOM 656 N N . THR A 1 87 ? -4.818 9.780 -8.658 1.00 85.31 87 THR A N 1
ATOM 657 C CA . THR A 1 87 ? -5.207 8.469 -9.203 1.00 85.31 87 THR A CA 1
ATOM 658 C C . THR A 1 87 ? -4.447 8.130 -10.484 1.00 85.31 87 THR A C 1
ATOM 660 O O . THR A 1 87 ? -4.050 6.985 -10.660 1.00 85.31 87 THR A O 1
ATOM 663 N N . LEU A 1 88 ? -4.214 9.104 -11.364 1.00 84.19 88 LEU A N 1
ATOM 664 C CA . LEU A 1 88 ? -3.487 8.882 -12.612 1.00 84.19 88 LEU A CA 1
ATOM 665 C C . LEU A 1 88 ? -2.001 8.583 -12.396 1.00 84.19 88 LEU A C 1
ATOM 667 O O . LEU A 1 88 ? -1.448 7.762 -13.115 1.00 84.19 88 LEU A O 1
ATOM 671 N N . LEU A 1 89 ? -1.360 9.227 -11.419 1.00 84.44 89 LEU A N 1
ATOM 672 C CA . LEU A 1 89 ? 0.051 8.985 -11.105 1.00 84.44 89 LEU A CA 1
ATOM 673 C C . LEU A 1 89 ? 0.241 7.641 -10.389 1.00 84.44 89 LEU A C 1
ATOM 675 O O . LEU A 1 89 ? 1.142 6.877 -10.717 1.00 84.44 89 LEU A O 1
ATOM 679 N N . LEU A 1 90 ? -0.637 7.319 -9.435 1.00 89.81 90 LEU A N 1
ATOM 680 C CA . LEU A 1 90 ? -0.545 6.080 -8.657 1.00 89.81 90 LEU A CA 1
ATOM 681 C C . LEU A 1 90 ? -1.119 4.856 -9.384 1.00 89.81 90 LEU A C 1
ATOM 683 O O . LEU A 1 90 ? -0.801 3.733 -9.007 1.00 89.81 90 LEU A O 1
ATOM 687 N N . GLY A 1 91 ? -1.965 5.044 -10.400 1.00 89.56 91 GLY A N 1
ATOM 688 C CA . GLY A 1 91 ? -2.595 3.960 -11.161 1.00 89.56 91 GLY A CA 1
ATOM 689 C C . GLY A 1 91 ? -1.575 3.023 -11.819 1.00 89.56 91 GLY A C 1
ATOM 690 O O . GLY A 1 91 ? -1.570 1.840 -11.488 1.00 89.56 91 GLY A O 1
ATOM 691 N N . PRO A 1 92 ? -0.648 3.533 -12.649 1.00 87.44 92 PRO A N 1
ATOM 692 C CA . PRO A 1 92 ? 0.411 2.722 -13.246 1.00 87.44 92 PRO A CA 1
ATOM 693 C C . PRO A 1 92 ? 1.311 2.063 -12.199 1.00 87.44 92 PRO A C 1
ATOM 695 O O . PRO A 1 92 ? 1.679 0.901 -12.347 1.00 87.44 92 PRO A O 1
ATOM 698 N N . LEU A 1 93 ? 1.617 2.764 -11.095 1.00 90.69 93 LEU A N 1
ATOM 699 C CA . LEU A 1 93 ? 2.321 2.141 -9.974 1.00 90.69 93 LEU A CA 1
ATOM 700 C C . LEU A 1 93 ? 1.506 0.977 -9.411 1.00 90.69 93 LEU A C 1
ATOM 702 O O . LEU A 1 93 ? 2.081 -0.062 -9.145 1.00 90.69 93 LEU A O 1
ATOM 706 N N . SER A 1 94 ? 0.187 1.087 -9.274 1.00 92.62 94 SER A N 1
ATOM 707 C CA . SER A 1 94 ? -0.659 -0.029 -8.840 1.00 92.62 94 SER A CA 1
ATOM 708 C C . SER A 1 94 ? -0.650 -1.200 -9.820 1.00 92.62 94 SER A C 1
ATOM 710 O O . SER A 1 94 ? -0.662 -2.347 -9.376 1.00 92.62 94 SER A O 1
ATOM 712 N N . GLU A 1 95 ? -0.601 -0.944 -11.126 1.00 88.38 95 GLU A N 1
ATOM 713 C CA . GLU A 1 95 ? -0.542 -1.990 -12.152 1.00 88.38 95 GLU A CA 1
ATOM 714 C C . GLU A 1 95 ? 0.785 -2.760 -12.120 1.00 88.38 95 GLU A C 1
ATOM 716 O O . GLU A 1 95 ? 0.781 -3.983 -12.299 1.00 88.38 95 GLU A O 1
ATOM 721 N N . LEU A 1 96 ? 1.901 -2.100 -11.767 1.00 88.75 96 LEU A N 1
ATOM 722 C CA . LEU A 1 96 ? 3.194 -2.768 -11.547 1.00 88.75 96 LEU A CA 1
ATOM 723 C C . LEU A 1 96 ? 3.110 -3.878 -10.492 1.00 88.75 96 LEU A C 1
ATOM 725 O O . LEU A 1 96 ? 3.904 -4.813 -10.540 1.00 88.75 96 LEU A O 1
ATOM 729 N N . SER A 1 97 ? 2.116 -3.855 -9.594 1.00 91.88 97 SER A N 1
ATOM 730 C CA . SER A 1 97 ? 1.896 -4.943 -8.637 1.00 91.88 97 SER A CA 1
ATOM 731 C C . SER A 1 97 ? 1.600 -6.298 -9.294 1.00 91.88 97 SER A C 1
ATOM 733 O O . SER A 1 97 ? 1.768 -7.340 -8.669 1.00 91.88 97 SER A O 1
ATOM 735 N N . SER A 1 98 ? 1.160 -6.314 -10.548 1.00 88.25 98 SER A N 1
ATOM 736 C CA . SER A 1 98 ? 0.910 -7.555 -11.290 1.00 88.25 98 SER A CA 1
ATOM 737 C C . SER A 1 98 ? 2.148 -8.103 -12.009 1.00 88.25 98 SER A C 1
ATOM 739 O O . SER A 1 98 ? 2.128 -9.236 -12.488 1.00 88.25 98 SER A O 1
ATOM 741 N N . VAL A 1 99 ? 3.235 -7.327 -12.070 1.00 84.19 99 VAL A N 1
ATOM 742 C CA . VAL A 1 99 ? 4.460 -7.696 -12.785 1.00 84.19 99 VAL A CA 1
ATOM 743 C C . VAL A 1 99 ? 5.263 -8.709 -11.952 1.00 84.19 99 VAL A C 1
ATOM 745 O O . VAL A 1 99 ? 5.500 -8.464 -10.767 1.00 84.19 99 VAL A O 1
ATOM 748 N N . PRO A 1 100 ? 5.717 -9.835 -12.542 1.00 80.25 100 PRO A N 1
ATOM 749 C CA . PRO A 1 100 ? 6.421 -10.896 -11.811 1.00 80.25 100 PRO A CA 1
ATOM 750 C C . PRO A 1 100 ? 7.888 -10.562 -11.488 1.00 80.25 100 PRO A C 1
ATOM 752 O O . PRO A 1 100 ? 8.529 -11.273 -10.715 1.00 80.25 100 PRO A O 1
ATOM 755 N N . HIS A 1 101 ? 8.434 -9.500 -12.079 1.00 84.00 101 HIS A N 1
ATOM 756 C CA . HIS A 1 101 ? 9.822 -9.081 -11.912 1.00 84.00 101 HIS A CA 1
ATOM 757 C C . HIS A 1 101 ? 10.038 -8.417 -10.541 1.00 84.00 101 HIS A C 1
ATOM 759 O O . HIS A 1 101 ? 9.470 -7.365 -10.235 1.00 84.00 101 HIS A O 1
ATOM 765 N N . GLY A 1 102 ? 10.841 -9.054 -9.685 1.00 86.12 102 GLY A N 1
ATOM 766 C CA . GLY A 1 102 ? 11.035 -8.623 -8.296 1.00 86.12 102 GLY A CA 1
ATOM 767 C C . GLY A 1 102 ? 11.739 -7.270 -8.147 1.00 86.12 102 GLY A C 1
ATOM 768 O O . GLY A 1 102 ? 11.411 -6.513 -7.239 1.00 86.12 102 GLY A O 1
ATOM 769 N N . ASP A 1 103 ? 12.656 -6.939 -9.052 1.00 85.50 103 ASP A N 1
ATOM 770 C CA . ASP A 1 103 ? 13.347 -5.647 -9.132 1.00 85.50 103 ASP A CA 1
ATOM 771 C C . ASP A 1 103 ? 12.391 -4.502 -9.508 1.00 85.50 103 ASP A C 1
ATOM 773 O O . ASP A 1 103 ? 12.423 -3.435 -8.894 1.00 85.50 103 ASP A O 1
ATOM 777 N N . VAL A 1 104 ? 11.467 -4.751 -10.439 1.00 87.56 104 VAL A N 1
ATOM 778 C CA . VAL A 1 104 ? 10.387 -3.822 -10.804 1.00 87.56 104 VAL A CA 1
ATOM 779 C C . VAL A 1 104 ? 9.490 -3.535 -9.604 1.00 87.56 104 VAL A C 1
ATOM 781 O O . VAL A 1 104 ? 9.231 -2.376 -9.270 1.00 87.56 104 VAL A O 1
ATOM 784 N N . ARG A 1 105 ? 9.051 -4.595 -8.916 1.00 92.12 105 ARG A N 1
ATOM 785 C CA . ARG A 1 105 ? 8.255 -4.491 -7.686 1.00 92.12 105 ARG A CA 1
ATOM 786 C C . ARG A 1 105 ? 9.014 -3.753 -6.579 1.00 92.12 105 ARG A C 1
ATOM 788 O O . ARG A 1 105 ? 8.410 -2.991 -5.824 1.00 92.12 105 ARG A O 1
ATOM 795 N N . GLN A 1 106 ? 10.326 -3.955 -6.481 1.00 92.38 106 GLN A N 1
ATOM 796 C CA . GLN A 1 106 ? 11.164 -3.264 -5.506 1.00 92.38 106 GLN A CA 1
ATOM 797 C C . GLN A 1 106 ? 11.186 -1.760 -5.781 1.00 92.38 106 GLN A C 1
ATOM 799 O O . GLN A 1 106 ? 10.871 -0.969 -4.894 1.00 92.38 106 GLN A O 1
ATOM 804 N N . ARG A 1 107 ? 11.468 -1.368 -7.026 1.00 90.38 107 ARG A N 1
ATOM 805 C CA . ARG A 1 107 ? 11.514 0.037 -7.444 1.00 90.38 107 ARG A CA 1
ATOM 806 C C . ARG A 1 107 ? 10.169 0.746 -7.266 1.00 90.38 107 ARG A C 1
ATOM 808 O O . ARG A 1 107 ? 10.117 1.886 -6.809 1.00 90.38 107 ARG A O 1
ATOM 815 N N . GLN A 1 108 ? 9.076 0.044 -7.564 1.00 93.88 108 GLN A N 1
ATOM 816 C CA . GLN A 1 108 ? 7.708 0.494 -7.313 1.00 93.88 108 GLN A CA 1
ATOM 817 C C . GLN A 1 108 ? 7.491 0.838 -5.828 1.00 93.88 108 GLN A C 1
ATOM 819 O O . GLN A 1 108 ? 6.996 1.921 -5.519 1.00 93.88 108 GLN A O 1
ATOM 824 N N . LEU A 1 109 ? 7.863 -0.053 -4.903 1.00 96.50 109 LEU A N 1
ATOM 825 C CA . LEU A 1 109 ? 7.694 0.187 -3.466 1.00 96.50 109 LEU A CA 1
ATOM 826 C C . LEU A 1 109 ? 8.622 1.281 -2.933 1.00 96.50 109 LEU A C 1
ATOM 828 O O . LEU A 1 109 ? 8.192 2.078 -2.105 1.00 96.50 109 LEU A O 1
ATOM 832 N N . GLU A 1 110 ? 9.856 1.373 -3.431 1.00 95.50 110 GLU A N 1
ATOM 833 C CA . GLU A 1 110 ? 10.758 2.488 -3.115 1.00 95.50 110 GLU A CA 1
ATOM 834 C C . GLU A 1 110 ? 10.147 3.835 -3.530 1.00 95.50 110 GLU A C 1
ATOM 836 O O . GLU A 1 110 ? 10.210 4.805 -2.776 1.00 95.50 110 GLU A O 1
ATOM 841 N N . CYS A 1 111 ? 9.500 3.894 -4.697 1.00 94.75 111 CYS A N 1
ATOM 842 C CA . CYS A 1 111 ? 8.775 5.083 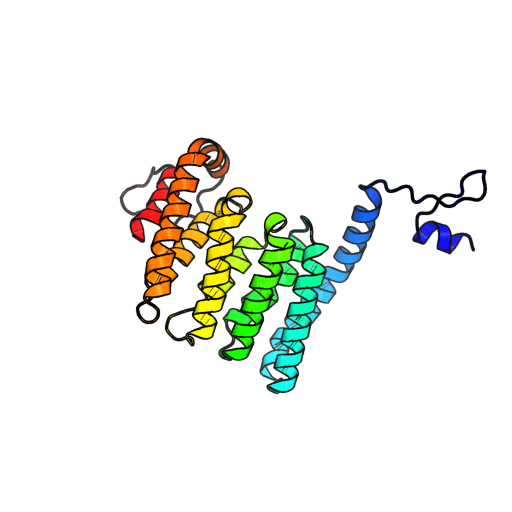-5.137 1.00 94.75 111 CYS A CA 1
ATOM 843 C C . CYS A 1 111 ? 7.577 5.401 -4.235 1.00 94.75 111 CYS A C 1
ATOM 845 O O . CYS A 1 111 ? 7.396 6.553 -3.844 1.00 94.75 111 CYS A O 1
ATOM 847 N N . VAL A 1 112 ? 6.781 4.395 -3.857 1.00 96.75 112 VAL A N 1
ATOM 848 C CA . VAL A 1 112 ? 5.665 4.588 -2.916 1.00 96.75 112 VAL A CA 1
ATOM 849 C C . VAL A 1 112 ? 6.168 5.111 -1.571 1.00 96.75 112 VAL A C 1
ATOM 851 O O . VAL A 1 112 ? 5.572 6.038 -1.026 1.00 96.75 112 VAL A O 1
ATOM 854 N N . LEU A 1 113 ? 7.286 4.590 -1.064 1.00 96.88 113 LEU A N 1
ATOM 855 C CA . LEU A 1 113 ? 7.906 5.074 0.167 1.00 96.88 113 LEU A CA 1
ATOM 856 C C . LEU A 1 113 ? 8.353 6.539 0.043 1.00 96.88 113 LEU A C 1
A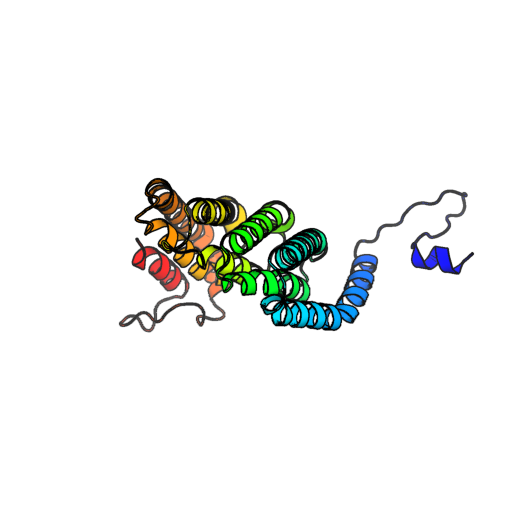TOM 858 O O . LEU A 1 113 ? 8.102 7.340 0.941 1.00 96.88 113 LEU A O 1
ATOM 862 N N . GLN A 1 114 ? 8.958 6.920 -1.087 1.00 94.62 114 GLN A N 1
ATOM 863 C CA . GLN A 1 114 ? 9.324 8.314 -1.366 1.00 94.62 114 GLN A CA 1
ATOM 864 C C . GLN A 1 114 ? 8.101 9.236 -1.426 1.00 94.62 114 GLN A C 1
ATOM 866 O O . GLN A 1 114 ? 8.127 10.319 -0.846 1.00 94.62 114 GLN A O 1
ATOM 871 N N . ILE A 1 115 ? 7.022 8.802 -2.085 1.00 93.06 115 ILE A N 1
ATOM 872 C CA . ILE A 1 115 ? 5.749 9.534 -2.145 1.00 93.06 115 ILE A CA 1
ATOM 873 C C . ILE A 1 115 ? 5.151 9.708 -0.747 1.00 93.06 115 ILE A C 1
ATOM 875 O O . ILE A 1 115 ? 4.661 10.787 -0.426 1.00 93.06 115 ILE A O 1
ATOM 879 N N . LEU A 1 116 ? 5.193 8.675 0.097 1.00 95.25 116 LEU A N 1
ATOM 880 C CA . LEU A 1 116 ? 4.717 8.771 1.475 1.00 95.25 116 LEU A CA 1
ATOM 881 C C . LEU A 1 116 ? 5.528 9.796 2.276 1.00 95.25 116 LEU A C 1
ATOM 883 O O . LEU A 1 116 ? 4.938 10.616 2.974 1.00 95.25 116 LEU A O 1
ATOM 887 N N . HIS A 1 117 ? 6.856 9.799 2.138 1.00 94.38 117 HIS A N 1
ATOM 888 C CA . HIS A 1 117 ? 7.716 10.762 2.828 1.00 94.38 117 HIS A CA 1
ATOM 889 C C . HIS A 1 117 ? 7.501 12.213 2.392 1.00 94.38 117 HIS A C 1
ATOM 891 O O . HIS A 1 117 ? 7.639 13.108 3.222 1.00 94.38 117 HIS A O 1
ATOM 897 N N . SER A 1 118 ? 7.205 12.459 1.116 1.00 90.75 118 SER A N 1
ATOM 898 C CA . SER A 1 118 ? 7.113 13.823 0.590 1.00 90.75 118 SER A CA 1
ATOM 899 C C . SER A 1 118 ? 5.681 14.365 0.589 1.00 90.75 118 SER A C 1
ATOM 901 O O . SER A 1 118 ? 5.440 15.490 1.019 1.00 90.75 118 SER A O 1
ATOM 903 N N . ALA A 1 119 ? 4.716 13.527 0.205 1.00 89.00 119 ALA A N 1
ATOM 904 C CA . ALA A 1 119 ? 3.345 13.933 -0.070 1.00 89.00 119 ALA A CA 1
ATOM 905 C C . ALA A 1 119 ? 2.287 13.214 0.785 1.00 89.00 119 ALA A C 1
ATOM 907 O O . ALA A 1 119 ? 1.096 13.454 0.566 1.00 89.00 119 ALA A O 1
ATOM 908 N N . GLY A 1 120 ? 2.672 12.367 1.752 1.00 90.88 120 GLY A N 1
ATOM 909 C CA . GLY A 1 120 ? 1.753 11.556 2.566 1.00 90.88 120 GLY A CA 1
ATOM 910 C C . GLY A 1 120 ? 0.608 12.350 3.208 1.00 90.88 120 GLY A C 1
ATOM 911 O O . GLY A 1 120 ? -0.554 11.972 3.082 1.00 90.88 120 GLY A O 1
ATOM 912 N N . GLU A 1 121 ? 0.912 13.520 3.773 1.00 90.56 121 GLU A N 1
ATOM 913 C CA . GLU A 1 121 ? -0.059 14.456 4.375 1.00 90.56 121 GLU A CA 1
ATOM 914 C C . GLU A 1 121 ? -1.115 14.987 3.389 1.00 90.56 121 GLU A C 1
ATOM 916 O O . GLU A 1 121 ? -2.205 15.416 3.767 1.00 90.56 121 GLU A O 1
ATOM 921 N N . THR A 1 122 ? -0.786 14.993 2.098 1.00 87.62 122 THR A N 1
ATOM 922 C CA . THR A 1 122 ? -1.601 15.589 1.029 1.00 87.62 122 THR A CA 1
ATOM 923 C C . THR A 1 122 ? -2.349 14.537 0.206 1.00 87.62 122 THR A C 1
ATOM 925 O O . THR A 1 122 ? -3.208 14.868 -0.628 1.00 87.62 122 THR A O 1
ATOM 928 N N . LEU A 1 123 ? -2.045 13.254 0.437 1.00 89.56 123 LEU A N 1
ATOM 929 C CA . LEU A 1 123 ? -2.746 12.141 -0.181 1.00 89.56 123 LEU A CA 1
ATOM 930 C C . LEU A 1 123 ? -4.201 12.131 0.286 1.00 89.56 123 LEU A C 1
ATOM 932 O O . LEU A 1 123 ? -4.511 12.155 1.474 1.00 89.56 123 LEU A O 1
ATOM 936 N N . SER A 1 124 ? -5.115 12.065 -0.680 1.00 86.88 124 SER A N 1
ATOM 937 C CA . SER A 1 124 ? -6.551 11.954 -0.419 1.00 86.88 124 SER A CA 1
ATOM 938 C C . SER A 1 124 ? -7.104 10.701 -1.089 1.00 86.88 124 SER A C 1
ATOM 940 O O . SER A 1 124 ? -7.282 9.661 -0.468 1.00 86.88 124 SER A O 1
ATOM 942 N N . HIS A 1 125 ? -7.312 10.754 -2.396 1.00 86.56 125 HIS A N 1
ATOM 943 C CA . HIS A 1 125 ? -7.884 9.653 -3.164 1.00 86.56 125 HIS A CA 1
ATOM 944 C C . HIS A 1 125 ? -6.831 8.637 -3.620 1.00 86.56 125 HIS A C 1
ATOM 946 O O . HIS A 1 125 ? -7.191 7.608 -4.184 1.00 86.56 125 HIS A O 1
ATOM 952 N N . GLY A 1 126 ? -5.546 8.919 -3.379 1.00 91.38 126 GLY A N 1
ATOM 953 C CA . GLY A 1 126 ? -4.440 7.999 -3.640 1.00 91.38 126 GLY A CA 1
ATOM 954 C C . GLY A 1 126 ? -4.297 6.868 -2.617 1.00 91.38 126 GLY A C 1
ATOM 955 O O . GLY A 1 126 ? -3.719 5.834 -2.941 1.00 91.38 126 GLY A O 1
ATOM 956 N N . TRP A 1 127 ? -4.860 7.019 -1.413 1.00 95.06 127 TRP A N 1
ATOM 957 C CA . TRP A 1 127 ? -4.707 6.052 -0.319 1.00 95.06 127 TRP A CA 1
ATOM 958 C C . TRP A 1 127 ? -5.099 4.606 -0.663 1.00 95.06 127 TRP A C 1
ATOM 960 O O . TRP A 1 127 ? -4.314 3.712 -0.347 1.00 95.06 127 TRP A O 1
ATOM 970 N N . PRO A 1 128 ? -6.230 4.332 -1.350 1.00 95.44 128 PRO A N 1
ATOM 971 C CA . PRO A 1 128 ? -6.567 2.967 -1.748 1.00 95.44 128 PRO A CA 1
ATOM 972 C C . PRO A 1 128 ? -5.497 2.318 -2.632 1.00 95.44 128 PRO A C 1
ATOM 974 O O . PRO A 1 128 ? -5.205 1.139 -2.456 1.00 95.44 128 PRO A O 1
ATOM 977 N N . LEU A 1 129 ? -4.886 3.076 -3.551 1.00 95.69 129 LEU A N 1
ATOM 978 C CA . LEU A 1 129 ? -3.841 2.570 -4.446 1.00 95.69 129 LEU A CA 1
ATOM 979 C C . LEU A 1 129 ? -2.545 2.306 -3.681 1.00 95.69 129 LEU A C 1
ATOM 981 O O . LEU A 1 129 ? -1.965 1.237 -3.831 1.00 95.69 129 LEU A O 1
ATOM 985 N N . VAL A 1 130 ? -2.137 3.231 -2.808 1.00 97.25 130 VAL A N 1
ATOM 986 C CA . VAL A 1 130 ? -0.957 3.056 -1.945 1.00 97.25 130 VAL A CA 1
ATOM 987 C C . VAL A 1 130 ? -1.092 1.798 -1.087 1.00 97.25 130 VAL A C 1
ATOM 989 O O . VAL A 1 130 ? -0.215 0.939 -1.115 1.00 97.25 130 VAL A O 1
ATOM 992 N N . LEU A 1 131 ? -2.217 1.640 -0.384 1.00 98.00 131 LEU A N 1
ATOM 993 C CA . LEU A 1 131 ? -2.468 0.456 0.439 1.00 98.00 131 LEU A CA 1
ATOM 994 C C . LEU A 1 131 ? -2.564 -0.826 -0.399 1.00 98.00 131 LEU A C 1
ATOM 996 O O . LEU A 1 131 ? -2.057 -1.860 0.023 1.00 98.00 131 LEU A O 1
ATOM 1000 N N . SER A 1 132 ? -3.148 -0.764 -1.600 1.00 97.31 132 SER A N 1
ATOM 1001 C CA . SER A 1 132 ? -3.205 -1.916 -2.512 1.00 97.31 132 SER A CA 1
ATOM 1002 C C . SER A 1 132 ? -1.815 -2.342 -2.989 1.00 97.31 132 SER A C 1
ATOM 1004 O O . SER A 1 132 ? -1.534 -3.536 -3.046 1.00 97.31 132 SER A O 1
ATOM 1006 N N . ILE A 1 133 ? -0.924 -1.391 -3.290 1.00 97.62 133 ILE A N 1
ATOM 1007 C CA . ILE A 1 133 ? 0.467 -1.673 -3.676 1.00 97.62 133 ILE A CA 1
ATOM 1008 C C . ILE A 1 133 ? 1.219 -2.350 -2.526 1.00 97.62 133 ILE A C 1
ATOM 1010 O O . ILE A 1 133 ? 1.858 -3.384 -2.731 1.00 97.62 133 ILE A O 1
ATOM 1014 N N . ILE A 1 134 ? 1.101 -1.800 -1.314 1.00 98.19 134 ILE A N 1
ATOM 1015 C CA . ILE A 1 134 ? 1.723 -2.355 -0.105 1.00 98.19 134 ILE A CA 1
ATOM 1016 C C . ILE A 1 134 ? 1.182 -3.770 0.167 1.00 98.19 134 ILE A C 1
ATOM 1018 O O . ILE A 1 134 ? 1.950 -4.717 0.337 1.00 98.19 134 ILE A O 1
ATOM 1022 N N . GLY A 1 135 ? -0.143 -3.934 0.147 1.00 96.75 135 GLY A N 1
ATOM 1023 C CA . GLY A 1 135 ? -0.831 -5.196 0.418 1.00 96.75 135 GLY A CA 1
ATOM 1024 C C . GLY A 1 135 ? -0.707 -6.252 -0.684 1.00 96.75 135 GLY A C 1
ATOM 1025 O O . GLY A 1 135 ? -1.022 -7.420 -0.443 1.00 96.75 135 GLY A O 1
ATOM 1026 N N . ALA A 1 136 ? -0.221 -5.896 -1.876 1.00 96.06 136 ALA A N 1
ATOM 1027 C CA . ALA A 1 136 ? 0.024 -6.847 -2.959 1.00 96.06 136 ALA A CA 1
ATOM 1028 C C . ALA A 1 136 ? 1.237 -7.757 -2.697 1.00 96.06 136 ALA A C 1
ATOM 1030 O O . ALA A 1 136 ? 1.348 -8.813 -3.319 1.00 96.06 136 ALA A O 1
ATOM 1031 N N . VAL A 1 137 ? 2.135 -7.391 -1.775 1.00 93.88 137 VAL A N 1
ATOM 1032 C CA . VAL A 1 137 ? 3.264 -8.250 -1.386 1.00 93.88 137 VAL A CA 1
ATOM 1033 C C . VAL A 1 137 ? 2.774 -9.450 -0.576 1.00 93.88 137 VAL A C 1
ATOM 1035 O O . VAL A 1 137 ? 1.864 -9.336 0.239 1.00 93.88 137 VAL A O 1
ATOM 1038 N N . SER A 1 138 ? 3.350 -10.619 -0.829 1.00 88.69 138 SER A N 1
ATOM 1039 C CA . SER A 1 138 ? 3.025 -11.908 -0.203 1.00 88.69 138 SER A CA 1
ATOM 1040 C C . SER A 1 138 ? 4.294 -12.701 0.107 1.00 88.69 138 SER A C 1
ATOM 1042 O O . SER A 1 138 ? 5.357 -12.376 -0.416 1.00 88.69 138 SER A O 1
ATOM 1044 N N . ASP A 1 139 ? 4.149 -13.790 0.856 1.00 85.94 139 ASP A N 1
ATOM 1045 C CA . ASP A 1 139 ? 5.215 -14.700 1.308 1.00 85.94 139 ASP A CA 1
ATOM 1046 C C . ASP A 1 139 ? 5.991 -15.377 0.164 1.00 85.94 139 ASP A C 1
ATOM 1048 O O . ASP A 1 139 ? 7.018 -16.012 0.387 1.00 85.94 139 ASP A O 1
ATOM 1052 N N . HIS A 1 140 ? 5.499 -15.278 -1.073 1.00 86.06 140 HIS A N 1
ATOM 1053 C CA . HIS A 1 140 ? 6.195 -15.772 -2.262 1.00 86.06 140 HIS A CA 1
ATOM 1054 C C . HIS A 1 140 ? 7.265 -14.804 -2.778 1.00 86.06 140 HIS A C 1
ATOM 1056 O O . HIS A 1 140 ? 8.075 -15.180 -3.623 1.00 86.06 140 HIS A O 1
ATOM 1062 N N . HIS A 1 141 ? 7.252 -13.557 -2.312 1.00 89.56 141 HIS A N 1
ATOM 1063 C CA . HIS A 1 141 ? 8.228 -12.554 -2.708 1.00 89.56 141 HIS A CA 1
ATOM 1064 C C . HIS A 1 141 ? 9.476 -12.620 -1.821 1.00 89.56 141 HIS A C 1
ATOM 1066 O O . HIS A 1 141 ? 9.435 -13.108 -0.696 1.00 89.56 141 HIS A O 1
ATOM 1072 N N . GLY A 1 142 ? 10.596 -12.099 -2.326 1.00 89.00 142 GLY A N 1
ATOM 1073 C CA . GLY A 1 142 ? 11.848 -12.062 -1.569 1.00 89.00 142 GLY A CA 1
ATOM 1074 C C . GLY A 1 142 ? 11.791 -11.134 -0.350 1.00 89.00 142 GLY A C 1
ATOM 1075 O O . GLY A 1 142 ? 11.107 -10.108 -0.371 1.00 89.00 142 GLY A O 1
ATOM 1076 N N . GLU A 1 143 ? 12.583 -11.456 0.678 1.00 91.44 143 GLU A N 1
ATOM 1077 C CA . GLU A 1 143 ? 12.661 -10.726 1.957 1.00 91.44 143 GLU A CA 1
ATOM 1078 C C . GLU A 1 143 ? 12.805 -9.208 1.789 1.00 91.44 143 GLU A C 1
ATOM 1080 O O . GLU A 1 143 ? 12.137 -8.434 2.472 1.00 91.44 143 GLU A O 1
ATOM 1085 N N . ASN A 1 144 ? 13.648 -8.758 0.852 1.00 92.25 144 ASN A N 1
ATOM 1086 C CA . ASN A 1 144 ? 13.874 -7.329 0.630 1.00 92.25 144 ASN A CA 1
ATOM 1087 C C . ASN A 1 144 ? 12.585 -6.594 0.228 1.00 92.25 144 ASN A C 1
ATOM 1089 O O . ASN A 1 144 ? 12.300 -5.507 0.728 1.00 92.25 144 ASN A O 1
ATOM 1093 N N . LEU A 1 145 ? 11.769 -7.215 -0.627 1.00 93.88 145 LEU A N 1
ATOM 1094 C CA . LEU A 1 145 ? 10.502 -6.640 -1.068 1.00 93.88 145 LEU A CA 1
ATOM 1095 C C . LEU A 1 145 ? 9.506 -6.535 0.092 1.00 93.88 145 LEU A C 1
ATOM 1097 O O . LEU A 1 145 ? 8.861 -5.501 0.270 1.00 93.88 145 LEU A O 1
ATOM 1101 N N . ILE A 1 146 ? 9.423 -7.593 0.905 1.00 95.44 146 ILE A N 1
ATOM 1102 C CA . ILE A 1 146 ? 8.576 -7.647 2.104 1.00 95.44 146 ILE A CA 1
ATOM 1103 C C . ILE A 1 146 ? 8.980 -6.540 3.083 1.00 95.44 146 ILE A C 1
ATOM 1105 O O . ILE A 1 146 ? 8.115 -5.828 3.592 1.00 95.44 146 ILE A O 1
ATOM 1109 N N . ARG A 1 147 ? 10.285 -6.333 3.295 1.00 95.56 147 ARG A N 1
ATOM 1110 C CA . ARG A 1 147 ? 10.809 -5.290 4.189 1.00 95.56 147 ARG A CA 1
ATOM 1111 C C . ARG A 1 147 ? 10.434 -3.882 3.735 1.00 95.56 147 ARG A C 1
ATOM 1113 O O . ARG A 1 147 ? 9.975 -3.104 4.563 1.00 95.56 147 ARG A O 1
ATOM 1120 N N . ILE A 1 148 ? 10.576 -3.553 2.451 1.00 97.12 148 ILE A N 1
ATOM 1121 C CA . ILE A 1 148 ? 10.236 -2.209 1.946 1.00 97.12 148 ILE A CA 1
ATOM 1122 C C . ILE A 1 148 ? 8.721 -1.970 2.019 1.00 97.12 148 ILE A C 1
ATOM 1124 O O . ILE A 1 148 ? 8.281 -0.906 2.458 1.00 97.12 148 ILE A O 1
ATOM 1128 N N . ALA A 1 149 ? 7.901 -2.962 1.656 1.00 97.75 149 ALA A N 1
ATOM 1129 C CA . ALA A 1 149 ? 6.450 -2.845 1.805 1.00 97.75 149 ALA A CA 1
ATOM 1130 C C . ALA A 1 149 ? 6.043 -2.658 3.272 1.00 97.75 149 ALA A C 1
ATOM 1132 O O . ALA A 1 149 ? 5.190 -1.823 3.578 1.00 97.75 149 ALA A O 1
ATOM 1133 N N . PHE A 1 150 ? 6.692 -3.375 4.190 1.00 97.94 150 PHE A N 1
ATOM 1134 C CA . PHE A 1 150 ? 6.434 -3.210 5.611 1.00 97.94 150 PHE A CA 1
ATOM 1135 C C . PHE A 1 150 ? 6.859 -1.831 6.130 1.00 97.94 150 PHE A C 1
ATOM 1137 O O . PHE A 1 150 ? 6.110 -1.226 6.889 1.00 97.94 150 PHE A O 1
ATOM 1144 N N . GLN A 1 151 ? 7.990 -1.284 5.671 1.00 98.25 151 GLN A N 1
ATOM 1145 C CA . GLN A 1 151 ? 8.398 0.093 5.993 1.00 98.25 151 GLN A CA 1
ATOM 1146 C C . GLN A 1 151 ? 7.347 1.118 5.551 1.00 98.25 151 GLN A C 1
ATOM 1148 O O . GLN A 1 151 ? 7.028 2.036 6.307 1.00 98.25 151 GLN A O 1
ATOM 1153 N N . CYS A 1 152 ? 6.757 0.932 4.364 1.00 98.56 152 CYS A N 1
ATOM 1154 C CA . CYS A 1 152 ? 5.642 1.763 3.916 1.00 98.56 152 CYS A CA 1
ATOM 1155 C C . CYS A 1 152 ? 4.460 1.651 4.887 1.00 98.56 152 CYS A C 1
ATOM 1157 O O . CYS A 1 152 ? 3.941 2.670 5.334 1.00 98.56 152 CYS A O 1
ATOM 1159 N N . LEU A 1 153 ? 4.051 0.430 5.254 1.00 98.56 153 LEU A N 1
ATOM 1160 C CA . LEU A 1 153 ? 2.941 0.221 6.187 1.00 98.56 153 LEU A CA 1
ATOM 1161 C C . LEU A 1 153 ? 3.208 0.844 7.565 1.00 98.56 153 LEU A C 1
ATOM 1163 O O . LEU A 1 153 ? 2.298 1.441 8.135 1.00 98.56 153 LEU A O 1
ATOM 1167 N N . GLN A 1 154 ? 4.429 0.713 8.093 1.00 98.44 154 GLN A N 1
ATOM 1168 C CA . GLN A 1 154 ? 4.811 1.318 9.369 1.00 98.44 154 GLN A CA 1
ATOM 1169 C C . GLN A 1 154 ? 4.538 2.818 9.340 1.00 98.44 154 GLN A C 1
ATOM 1171 O O . GLN A 1 154 ? 3.753 3.284 10.157 1.00 98.44 154 GLN A O 1
ATOM 1176 N N . LEU A 1 155 ? 5.079 3.523 8.343 1.00 98.25 155 LEU A N 1
ATOM 1177 C CA . LEU A 1 155 ? 4.889 4.962 8.171 1.00 98.25 155 LEU A CA 1
ATOM 1178 C C . LEU A 1 155 ? 3.403 5.339 8.028 1.00 98.25 155 LEU A C 1
ATOM 1180 O O . LEU A 1 155 ? 2.933 6.302 8.627 1.00 98.25 155 LEU A O 1
ATOM 1184 N N . VAL A 1 156 ? 2.629 4.548 7.279 1.00 98.44 156 VAL A N 1
ATOM 1185 C CA . VAL A 1 156 ? 1.181 4.762 7.135 1.00 98.44 156 VAL A CA 1
ATOM 1186 C C . VAL A 1 156 ? 0.450 4.692 8.475 1.00 98.44 156 VAL A C 1
ATOM 1188 O O . VAL A 1 156 ? -0.404 5.535 8.756 1.00 98.44 156 VAL A O 1
ATOM 1191 N N . VAL A 1 157 ? 0.766 3.694 9.297 1.00 98.25 157 VAL A N 1
ATOM 1192 C CA . VAL A 1 157 ? 0.091 3.477 10.579 1.00 98.25 157 VAL A CA 1
ATOM 1193 C C . VAL A 1 157 ? 0.569 4.461 11.649 1.00 98.25 157 VAL A C 1
ATOM 1195 O O . VAL A 1 157 ? -0.232 4.885 12.479 1.00 98.25 157 VAL A O 1
ATOM 1198 N N . THR A 1 158 ? 1.849 4.830 11.658 1.00 97.25 158 THR A N 1
ATOM 1199 C CA . THR A 1 158 ? 2.408 5.697 12.704 1.00 97.25 158 THR A CA 1
ATOM 1200 C C . THR A 1 158 ? 2.154 7.176 12.454 1.00 97.25 158 THR A C 1
ATOM 1202 O O . THR A 1 158 ? 1.889 7.901 13.411 1.00 97.25 158 THR A O 1
ATOM 1205 N N . ASP A 1 159 ? 2.171 7.616 11.195 1.00 97.31 159 ASP A N 1
ATOM 1206 C CA . ASP A 1 159 ? 2.162 9.044 10.864 1.00 97.31 159 ASP A CA 1
ATOM 1207 C C . ASP A 1 159 ? 0.859 9.462 10.169 1.00 97.31 159 ASP A C 1
ATOM 1209 O O . ASP A 1 159 ? 0.366 10.568 10.384 1.00 97.31 159 ASP A O 1
ATOM 1213 N N . PHE A 1 160 ? 0.234 8.569 9.390 1.00 97.38 160 PHE A N 1
ATOM 1214 C CA . PHE A 1 160 ? -0.819 8.974 8.451 1.00 97.38 160 PHE A CA 1
ATOM 1215 C C . PHE A 1 160 ? -2.241 8.489 8.766 1.00 97.38 160 PHE A C 1
ATOM 1217 O O . PHE A 1 160 ? -3.175 8.872 8.056 1.00 97.38 160 PHE A O 1
ATOM 1224 N N . LEU A 1 161 ? -2.473 7.740 9.852 1.00 96.12 161 LEU A N 1
ATOM 1225 C CA . LEU A 1 161 ? -3.840 7.397 10.292 1.00 96.12 161 LEU A CA 1
ATOM 1226 C C . LEU A 1 161 ? -4.774 8.619 10.432 1.00 96.12 161 LEU A C 1
ATOM 1228 O O . LEU A 1 161 ? -5.921 8.523 9.992 1.00 96.12 161 LEU A O 1
ATOM 1232 N N . PRO A 1 162 ? -4.348 9.774 10.991 1.00 94.62 162 PRO A N 1
ATOM 1233 C CA . PRO A 1 162 ? -5.242 10.921 11.177 1.00 94.62 162 PRO A CA 1
ATOM 1234 C C . PRO A 1 162 ? -5.715 11.595 9.883 1.00 94.62 162 PRO A C 1
ATOM 1236 O O . PRO A 1 162 ? -6.806 12.181 9.883 1.00 94.62 162 PRO A O 1
ATOM 1239 N N . VAL A 1 163 ? -4.903 11.531 8.822 1.00 93.06 163 VAL A N 1
ATOM 1240 C CA . VAL A 1 163 ? -5.165 12.168 7.518 1.00 93.06 163 VAL A CA 1
ATOM 1241 C C . VAL A 1 163 ? -5.765 11.208 6.494 1.00 93.06 163 VAL A C 1
ATOM 1243 O O . VAL A 1 163 ? -6.436 11.639 5.555 1.00 93.06 163 VAL A O 1
ATOM 1246 N N . MET A 1 164 ? -5.582 9.902 6.690 1.00 94.12 164 MET A N 1
ATOM 1247 C CA . MET A 1 164 ? -6.156 8.875 5.835 1.00 94.12 164 MET A CA 1
ATOM 1248 C C . MET A 1 164 ? -7.697 8.911 5.879 1.00 94.12 164 MET A C 1
ATOM 1250 O O . MET A 1 164 ? -8.297 8.921 6.958 1.00 94.12 164 MET A O 1
ATOM 1254 N N . PRO A 1 165 ? -8.388 8.876 4.723 1.00 92.31 165 PRO A N 1
ATOM 1255 C CA . PRO A 1 165 ? -9.839 8.772 4.689 1.00 92.31 165 PRO A CA 1
ATOM 1256 C C . PRO A 1 165 ? -10.314 7.509 5.404 1.00 92.31 165 PRO A C 1
ATOM 1258 O O . PRO A 1 165 ? -9.810 6.419 5.137 1.00 92.31 165 PRO A O 1
ATOM 1261 N N . TRP A 1 166 ? -11.358 7.629 6.228 1.00 91.69 166 TRP A N 1
ATOM 1262 C CA . TRP A 1 166 ? -11.871 6.510 7.031 1.00 91.69 166 TRP A CA 1
ATOM 1263 C C . TRP A 1 166 ? -12.213 5.261 6.198 1.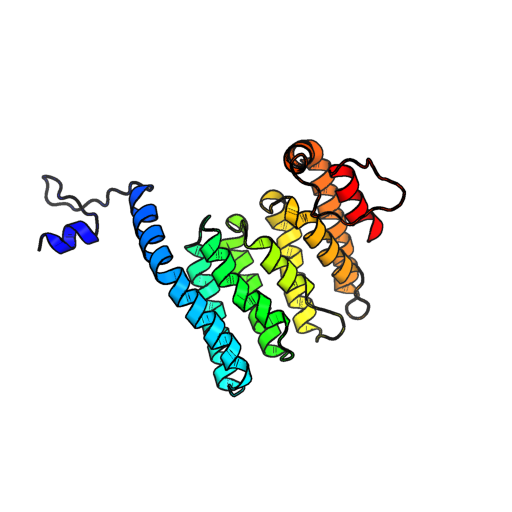00 91.69 166 TRP A C 1
ATOM 1265 O O . TRP A 1 166 ? -12.073 4.137 6.671 1.00 91.69 166 TRP A O 1
ATOM 1275 N N . ARG A 1 167 ? -12.612 5.446 4.929 1.00 91.50 167 ARG A N 1
ATOM 1276 C CA . ARG A 1 167 ? -12.911 4.364 3.973 1.00 91.50 167 ARG A CA 1
ATOM 1277 C C . ARG A 1 167 ? -11.698 3.479 3.664 1.00 91.50 167 ARG A C 1
ATOM 1279 O O . ARG A 1 167 ? -11.867 2.377 3.170 1.00 91.50 167 ARG A O 1
ATOM 1286 N N . CYS A 1 168 ? -10.484 3.947 3.930 1.00 94.44 168 CYS A N 1
ATOM 1287 C CA . CYS A 1 168 ? -9.259 3.179 3.720 1.00 94.44 168 CYS A CA 1
ATOM 1288 C C . CYS A 1 168 ? -8.848 2.383 4.968 1.00 94.44 168 CYS A C 1
ATOM 1290 O O . CYS A 1 168 ? -8.000 1.503 4.863 1.00 94.44 168 CYS A O 1
ATOM 1292 N N . LEU A 1 169 ? -9.453 2.650 6.134 1.00 95.00 169 LEU A N 1
ATOM 1293 C CA . LEU A 1 169 ? -9.093 1.986 7.389 1.00 95.00 169 LEU A CA 1
ATOM 1294 C C . LEU A 1 169 ? -9.296 0.462 7.342 1.00 95.00 169 LEU A C 1
ATOM 1296 O O . LEU A 1 169 ? -8.388 -0.232 7.789 1.00 95.00 169 LEU A O 1
ATOM 1300 N N . PRO A 1 170 ? -10.385 -0.094 6.763 1.00 93.88 170 PRO A N 1
ATOM 1301 C CA . PRO A 1 170 ? -10.515 -1.548 6.625 1.00 93.88 170 PRO A CA 1
ATOM 1302 C C . PRO A 1 170 ? -9.381 -2.168 5.799 1.00 93.88 170 PRO A C 1
ATOM 1304 O O . PRO A 1 170 ? -8.798 -3.166 6.206 1.00 93.88 170 PRO A O 1
ATOM 1307 N N . LEU A 1 171 ? -8.998 -1.528 4.689 1.00 95.56 171 LEU A N 1
ATOM 1308 C CA . LEU A 1 171 ? -7.891 -1.991 3.851 1.00 95.56 171 LEU A CA 1
ATOM 1309 C C . LEU A 1 171 ? -6.536 -1.871 4.569 1.00 95.56 171 LEU A C 1
ATOM 1311 O O . LEU A 1 171 ? -5.678 -2.739 4.421 1.00 95.56 171 LEU A O 1
ATOM 1315 N N . CYS A 1 172 ? -6.340 -0.817 5.365 1.00 97.44 172 CYS A N 1
ATOM 1316 C CA . CYS A 1 172 ? -5.156 -0.652 6.209 1.00 97.44 172 CYS A CA 1
ATOM 1317 C C . CYS A 1 172 ? -5.055 -1.784 7.246 1.00 97.44 172 CYS A C 1
ATOM 1319 O O . CYS A 1 172 ? -3.999 -2.401 7.380 1.00 97.44 172 CYS A O 1
ATOM 1321 N N . VAL A 1 173 ? -6.171 -2.116 7.905 1.00 96.88 173 VAL A N 1
ATOM 1322 C CA . VAL A 1 173 ? -6.274 -3.245 8.843 1.00 96.88 173 VAL A CA 1
ATOM 1323 C C . VAL A 1 173 ? -5.951 -4.570 8.155 1.00 96.88 173 VAL A C 1
ATOM 1325 O O . VAL A 1 173 ? -5.109 -5.313 8.650 1.00 96.88 173 VAL A O 1
ATOM 1328 N N . ASP A 1 174 ? -6.556 -4.853 6.999 1.00 95.44 174 ASP A N 1
ATOM 1329 C CA . ASP A 1 174 ? -6.289 -6.084 6.244 1.00 95.44 174 ASP A CA 1
ATOM 1330 C C . ASP A 1 174 ? -4.816 -6.192 5.826 1.00 95.44 174 ASP A C 1
ATOM 1332 O O . ASP A 1 174 ? -4.213 -7.265 5.896 1.00 95.44 174 ASP A O 1
ATOM 1336 N N . THR A 1 175 ? -4.216 -5.069 5.429 1.00 96.88 175 THR A N 1
ATOM 1337 C CA . THR A 1 175 ? -2.799 -5.007 5.064 1.00 96.88 175 THR A CA 1
ATOM 1338 C C . THR A 1 175 ? -1.920 -5.297 6.281 1.00 96.88 175 THR A C 1
ATOM 1340 O O . THR A 1 175 ? -1.035 -6.147 6.204 1.00 96.88 175 THR A O 1
ATOM 1343 N N . ALA A 1 176 ? -2.191 -4.664 7.426 1.00 97.50 176 ALA A N 1
ATOM 1344 C CA . ALA A 1 176 ? -1.458 -4.912 8.666 1.00 97.50 176 ALA A CA 1
ATOM 1345 C C . ALA A 1 176 ? -1.590 -6.358 9.151 1.00 97.50 176 ALA A C 1
ATOM 1347 O O . ALA A 1 176 ? -0.585 -6.976 9.498 1.00 97.50 176 ALA A O 1
ATOM 1348 N N . ALA A 1 177 ? -2.790 -6.929 9.086 1.00 95.62 177 ALA A N 1
ATOM 1349 C CA . ALA A 1 177 ? -3.043 -8.324 9.418 1.00 95.62 177 ALA A CA 1
ATOM 1350 C C . ALA A 1 177 ? -2.243 -9.298 8.540 1.00 95.62 177 ALA A C 1
ATOM 1352 O O . ALA A 1 177 ? -1.701 -10.289 9.034 1.00 95.62 177 ALA A O 1
ATOM 1353 N N . LYS A 1 178 ? -2.119 -9.003 7.238 1.00 95.12 178 LYS A N 1
ATOM 1354 C CA . LYS A 1 178 ? -1.313 -9.806 6.310 1.00 95.12 178 LYS A CA 1
ATOM 1355 C C . LYS A 1 178 ? 0.164 -9.825 6.710 1.00 95.12 178 LYS A C 1
ATOM 1357 O O . LYS A 1 178 ? 0.789 -10.883 6.678 1.00 95.12 178 LYS A O 1
ATOM 1362 N N . PHE A 1 179 ? 0.710 -8.684 7.133 1.00 96.31 179 PHE A N 1
ATOM 1363 C CA . PHE A 1 179 ? 2.069 -8.631 7.679 1.00 96.31 179 PHE A CA 1
ATOM 1364 C C . PHE A 1 179 ? 2.170 -9.307 9.052 1.00 96.31 179 PHE A C 1
ATOM 1366 O O . PHE A 1 179 ? 3.143 -10.009 9.309 1.00 96.31 179 PHE A O 1
ATOM 1373 N N . GLY A 1 180 ? 1.143 -9.186 9.896 1.00 95.06 180 GLY A N 1
ATOM 1374 C CA . GLY A 1 180 ? 1.033 -9.910 11.168 1.00 95.06 180 GLY A CA 1
ATOM 1375 C C . GLY A 1 180 ? 1.024 -11.429 11.008 1.00 95.06 180 GLY A C 1
ATOM 1376 O O . GLY A 1 180 ? 1.467 -12.138 11.905 1.00 95.06 180 GLY A O 1
ATOM 1377 N N . SER A 1 181 ? 0.613 -11.926 9.843 1.00 93.19 181 SER A N 1
ATOM 1378 C CA . SER A 1 181 ? 0.557 -13.355 9.521 1.00 93.19 181 SER A CA 1
ATOM 1379 C C . SER A 1 181 ? 1.823 -13.887 8.829 1.00 93.19 181 SER A C 1
ATOM 1381 O O . SER A 1 181 ? 1.831 -15.040 8.403 1.00 93.19 181 SER A O 1
ATOM 1383 N N . GLN A 1 182 ? 2.885 -13.079 8.688 1.00 90.69 182 GLN A N 1
ATOM 1384 C CA . GLN A 1 182 ? 4.134 -13.515 8.050 1.00 90.69 182 GLN A CA 1
ATOM 1385 C C . GLN A 1 182 ? 4.780 -14.684 8.801 1.00 90.69 182 GLN A C 1
ATOM 1387 O O . GLN A 1 182 ? 5.117 -14.565 9.978 1.00 90.69 182 GLN A O 1
ATOM 1392 N N . THR A 1 183 ? 5.041 -15.790 8.098 1.00 88.56 183 THR A N 1
ATOM 1393 C CA . THR A 1 183 ? 5.714 -16.962 8.687 1.00 88.56 183 THR A CA 1
ATOM 1394 C C . THR A 1 183 ? 7.217 -16.999 8.422 1.00 88.56 183 THR A C 1
ATOM 1396 O O . THR A 1 183 ? 7.941 -17.680 9.143 1.00 88.56 183 THR A O 1
ATOM 1399 N N . GLN A 1 184 ? 7.693 -16.303 7.385 1.00 86.25 184 GLN A N 1
ATOM 1400 C CA . GLN A 1 184 ? 9.115 -16.279 7.013 1.00 86.25 184 GLN A CA 1
ATOM 1401 C C . GLN A 1 184 ? 9.874 -15.138 7.704 1.00 86.25 184 GLN A C 1
ATOM 1403 O O . GLN A 1 184 ? 11.007 -15.321 8.135 1.00 86.25 184 GLN A O 1
ATOM 1408 N N . GLU A 1 185 ? 9.225 -13.986 7.889 1.00 89.88 185 GLU A N 1
ATOM 1409 C CA . GLU A 1 185 ? 9.802 -12.797 8.526 1.00 89.88 185 GLU A CA 1
ATOM 1410 C C . GLU A 1 185 ? 9.138 -12.534 9.889 1.00 89.88 185 GLU A C 1
ATOM 1412 O O . GLU A 1 185 ? 8.323 -11.624 10.057 1.00 89.88 185 GLU A O 1
ATOM 1417 N N . LEU A 1 186 ? 9.483 -13.348 10.894 1.00 91.75 186 LEU A N 1
ATOM 1418 C CA . LEU A 1 186 ? 8.859 -13.297 12.229 1.00 91.75 186 LEU A CA 1
ATOM 1419 C C . LEU A 1 186 ? 8.994 -11.929 12.918 1.00 91.75 186 LEU A C 1
ATOM 1421 O O . LEU A 1 186 ? 8.095 -11.509 13.645 1.00 91.75 186 LEU A O 1
ATOM 1425 N N . ASN A 1 187 ? 10.089 -11.206 12.666 1.00 94.94 187 ASN A N 1
ATOM 1426 C CA . ASN A 1 187 ? 10.281 -9.853 13.197 1.00 94.94 187 ASN A CA 1
ATOM 1427 C C . ASN A 1 187 ? 9.241 -8.869 12.640 1.00 94.94 187 ASN A C 1
ATOM 1429 O O . ASN A 1 187 ? 8.753 -8.000 13.368 1.00 94.94 187 ASN A O 1
ATOM 1433 N N . ILE A 1 188 ? 8.885 -9.018 11.360 1.00 96.06 188 ILE A N 1
ATOM 1434 C CA . ILE A 1 188 ? 7.849 -8.213 10.709 1.00 96.06 188 ILE A CA 1
ATOM 1435 C C . ILE A 1 188 ? 6.484 -8.564 11.296 1.00 96.06 188 ILE A C 1
ATOM 1437 O O . ILE A 1 188 ? 5.758 -7.657 11.695 1.00 96.06 188 ILE A O 1
ATOM 1441 N N . SER A 1 189 ? 6.174 -9.857 11.436 1.00 95.44 189 SER A N 1
ATOM 1442 C CA . SER A 1 189 ? 4.929 -10.320 12.065 1.00 95.44 189 SER A CA 1
ATOM 1443 C C . SER A 1 189 ? 4.747 -9.740 13.470 1.00 95.44 189 SER A C 1
ATOM 1445 O O . SER A 1 189 ? 3.731 -9.099 13.745 1.00 95.44 189 SER A O 1
ATOM 1447 N N . LEU A 1 190 ? 5.763 -9.847 14.332 1.00 95.12 190 LEU A N 1
ATOM 1448 C CA . LEU A 1 190 ? 5.700 -9.320 15.697 1.00 95.12 190 LEU A CA 1
ATOM 1449 C C . LEU A 1 190 ? 5.523 -7.794 15.729 1.00 95.12 190 LEU A C 1
ATOM 1451 O O . LEU A 1 190 ? 4.744 -7.270 16.524 1.00 95.12 190 LEU A O 1
ATOM 1455 N N . THR A 1 191 ? 6.215 -7.069 14.848 1.00 97.19 191 THR A N 1
ATOM 1456 C CA . THR A 1 191 ? 6.089 -5.606 14.766 1.00 97.19 191 THR A CA 1
ATOM 1457 C C . THR A 1 191 ? 4.713 -5.193 14.234 1.00 97.19 191 THR A C 1
ATOM 1459 O O . THR A 1 191 ? 4.135 -4.213 14.706 1.00 97.19 191 THR A O 1
ATOM 1462 N N . ALA A 1 192 ? 4.148 -5.952 13.293 1.00 96.94 192 ALA A N 1
ATOM 1463 C CA . ALA A 1 192 ? 2.820 -5.707 12.743 1.00 96.94 192 ALA A CA 1
ATOM 1464 C C . ALA A 1 192 ? 1.710 -5.870 13.795 1.00 96.94 192 ALA A C 1
ATOM 1466 O O . ALA A 1 192 ? 0.734 -5.124 13.756 1.00 96.94 192 ALA A O 1
ATOM 1467 N N . VAL A 1 193 ? 1.880 -6.751 14.789 1.00 95.06 193 VAL A N 1
ATOM 1468 C CA . VAL A 1 193 ? 0.978 -6.810 15.957 1.00 95.06 193 VAL A CA 1
ATOM 1469 C C . VAL A 1 193 ? 0.965 -5.478 16.715 1.00 95.06 193 VAL A C 1
ATOM 1471 O O . VAL A 1 193 ? -0.102 -4.986 17.084 1.00 95.06 193 VAL A O 1
ATOM 1474 N N . GLY A 1 194 ? 2.127 -4.837 16.868 1.00 96.19 194 GLY A N 1
ATOM 1475 C CA . GLY A 1 194 ? 2.221 -3.479 17.411 1.00 96.19 194 GLY A CA 1
ATOM 1476 C C . GLY A 1 194 ? 1.490 -2.437 16.554 1.00 96.19 194 GLY A C 1
ATOM 1477 O O . GLY A 1 194 ? 0.799 -1.574 17.089 1.00 96.19 194 GLY A O 1
ATOM 1478 N N . LEU A 1 195 ? 1.560 -2.545 15.223 1.00 97.50 195 LEU A N 1
ATOM 1479 C CA . LEU A 1 195 ? 0.795 -1.670 14.323 1.00 97.50 195 LEU A CA 1
ATOM 1480 C C . LEU A 1 195 ? -0.721 -1.872 14.468 1.00 97.50 195 LEU A C 1
ATOM 1482 O O . LEU A 1 195 ? -1.463 -0.893 14.496 1.00 97.50 195 LEU A O 1
ATOM 1486 N N . MET A 1 196 ? -1.191 -3.115 14.615 1.00 96.38 196 MET A N 1
ATOM 1487 C CA . MET A 1 196 ? -2.611 -3.397 14.871 1.00 96.38 196 MET A CA 1
ATOM 1488 C C . MET A 1 196 ? -3.081 -2.784 16.197 1.00 96.38 196 MET A C 1
ATOM 1490 O O . MET A 1 196 ? -4.187 -2.245 16.267 1.00 96.38 196 MET A O 1
ATOM 1494 N N . TRP A 1 197 ? -2.227 -2.787 17.226 1.00 96.25 197 TRP A N 1
ATOM 1495 C CA . TRP A 1 197 ? -2.497 -2.075 18.476 1.00 96.25 197 TRP A CA 1
ATOM 1496 C C . TRP A 1 197 ? -2.596 -0.557 18.272 1.00 96.25 197 TRP A C 1
ATOM 1498 O O . TRP A 1 197 ? -3.533 0.063 18.769 1.00 96.25 197 TRP A O 1
ATOM 1508 N N . ASN A 1 198 ? -1.694 0.047 17.494 1.00 97.38 198 ASN A N 1
ATOM 1509 C CA . ASN A 1 198 ? -1.761 1.479 17.179 1.00 97.38 198 ASN A CA 1
ATOM 1510 C C . ASN A 1 198 ? -3.060 1.845 16.438 1.00 97.38 198 ASN A C 1
ATOM 1512 O O . ASN A 1 198 ? -3.675 2.868 16.735 1.00 97.38 198 ASN A O 1
ATOM 1516 N N . ILE A 1 199 ? -3.519 0.992 15.515 1.00 97.69 199 ILE A N 1
ATOM 1517 C CA . ILE A 1 199 ? -4.808 1.178 14.830 1.00 97.69 199 ILE A CA 1
ATOM 1518 C C . ILE A 1 199 ? -5.974 1.096 15.832 1.00 97.69 199 ILE A C 1
ATOM 1520 O O . ILE A 1 199 ? -6.862 1.950 15.808 1.00 97.69 199 ILE A O 1
ATOM 1524 N N . SER A 1 200 ? -5.960 0.105 16.733 1.00 97.00 200 SER A N 1
ATOM 1525 C CA . SER A 1 200 ? -6.944 -0.037 17.819 1.00 97.00 200 SER A CA 1
ATOM 1526 C C . SER A 1 200 ? -7.025 1.227 18.679 1.00 97.00 200 SER A C 1
ATOM 1528 O O . SER A 1 200 ? -8.109 1.758 18.931 1.00 97.00 200 SER A O 1
ATOM 1530 N N . ASP A 1 201 ? -5.873 1.721 19.126 1.00 97.25 201 ASP A N 1
ATOM 1531 C CA . ASP A 1 201 ? -5.772 2.920 19.955 1.00 97.25 201 ASP A CA 1
ATOM 1532 C C . ASP A 1 201 ? -6.307 4.156 19.214 1.00 97.25 201 ASP A C 1
ATOM 1534 O O . ASP A 1 201 ? -7.137 4.898 19.747 1.00 97.25 201 ASP A O 1
ATOM 1538 N N . TYR A 1 202 ? -5.960 4.312 17.932 1.00 97.31 202 TYR A N 1
ATOM 1539 C CA . TYR A 1 202 ? -6.508 5.370 17.085 1.00 97.31 202 TYR A CA 1
ATOM 1540 C C . TYR A 1 202 ? -8.042 5.303 16.979 1.00 97.31 202 TYR A C 1
ATOM 1542 O O . TYR A 1 202 ? -8.703 6.336 17.128 1.00 97.31 202 TYR A O 1
ATOM 1550 N N . PHE A 1 203 ? -8.631 4.117 16.769 1.00 96.31 203 PHE A N 1
ATOM 1551 C CA . PHE A 1 203 ? -10.092 3.955 16.718 1.00 96.31 203 PHE A CA 1
ATOM 1552 C C . PHE A 1 203 ? -10.759 4.358 18.028 1.00 96.31 203 PHE A C 1
ATOM 1554 O O . PHE A 1 203 ? -11.791 5.034 18.011 1.00 96.31 203 PHE A O 1
ATOM 1561 N N . TYR A 1 204 ? -10.174 3.957 19.156 1.00 96.38 204 TYR A N 1
ATOM 1562 C CA . TYR A 1 204 ? -10.699 4.278 20.476 1.00 96.38 204 TYR A CA 1
ATOM 1563 C C . TYR A 1 204 ? -10.652 5.787 20.748 1.00 96.38 204 TYR A C 1
ATOM 1565 O O . TYR A 1 204 ? -11.679 6.384 21.081 1.00 96.38 204 TYR A O 1
ATOM 1573 N N . GLN A 1 205 ? -9.497 6.423 20.531 1.00 97.31 205 GLN A N 1
ATOM 1574 C CA . GLN A 1 205 ? -9.306 7.856 20.780 1.00 97.31 205 GLN A CA 1
ATOM 1575 C C . GLN A 1 205 ? -10.141 8.747 19.847 1.00 97.31 205 GLN A C 1
ATOM 1577 O O . GLN A 1 205 ? -10.554 9.835 20.241 1.00 97.31 205 GLN A O 1
ATOM 1582 N N . ASN A 1 206 ? -10.430 8.291 18.622 1.00 95.88 206 ASN A N 1
ATOM 1583 C CA . ASN A 1 206 ? -11.129 9.078 17.597 1.00 95.88 206 ASN A CA 1
ATOM 1584 C C . ASN A 1 206 ? -12.580 8.629 17.357 1.00 95.88 206 ASN A C 1
ATOM 1586 O O . ASN A 1 206 ? -13.168 8.967 16.323 1.00 95.88 206 ASN A O 1
ATOM 1590 N N . LYS A 1 207 ? -13.178 7.893 18.304 1.00 94.19 207 LYS A N 1
ATOM 1591 C CA . LYS A 1 207 ? -14.521 7.300 18.183 1.00 94.19 207 LYS A CA 1
ATOM 1592 C C . LYS A 1 207 ? -15.577 8.276 17.665 1.00 94.19 207 LYS A C 1
ATOM 1594 O O . LYS A 1 207 ? -16.292 7.953 16.723 1.00 94.19 207 LYS A O 1
ATOM 1599 N N . GLU A 1 208 ? -15.682 9.469 18.248 1.00 92.88 208 GLU A N 1
ATOM 1600 C CA . GLU A 1 208 ? -16.717 10.443 17.870 1.00 92.88 208 GLU A CA 1
ATOM 1601 C C . GLU A 1 208 ? -16.576 10.903 16.411 1.00 92.88 208 GLU A C 1
ATOM 1603 O O . GLU A 1 208 ? -17.543 10.857 15.646 1.00 92.88 208 GLU A O 1
ATOM 1608 N N . LYS A 1 209 ? -15.353 11.272 16.003 1.00 91.81 209 LYS A N 1
ATOM 1609 C CA . LYS A 1 209 ? -15.029 11.710 14.635 1.00 91.81 209 LYS A CA 1
ATOM 1610 C C . LYS A 1 209 ? -15.296 10.605 13.610 1.00 91.81 209 LYS A C 1
ATOM 1612 O O . LYS A 1 209 ? -15.839 10.868 12.532 1.00 91.81 209 LYS A O 1
ATOM 1617 N N . LEU A 1 210 ? -14.931 9.366 13.943 1.00 92.25 210 LEU A N 1
ATOM 1618 C CA . LEU A 1 210 ? -15.155 8.208 13.082 1.00 92.25 210 LEU A CA 1
ATOM 1619 C C . LEU A 1 210 ? -16.653 7.907 12.960 1.00 92.25 210 LEU A C 1
ATOM 1621 O O . LEU A 1 210 ? -17.163 7.871 11.844 1.00 92.25 210 LEU A O 1
ATOM 1625 N N . CYS A 1 211 ? -17.392 7.805 14.067 1.00 90.44 211 CYS A N 1
ATOM 1626 C CA . CYS A 1 211 ? -18.840 7.572 14.041 1.00 90.44 211 CYS A CA 1
ATOM 1627 C C . CYS A 1 211 ? -19.593 8.580 13.156 1.00 90.44 211 CYS A C 1
ATOM 1629 O O . CYS A 1 211 ? -20.480 8.188 12.400 1.00 90.44 211 CYS A O 1
ATOM 1631 N N . GLN A 1 212 ? -19.215 9.862 13.201 1.00 89.00 212 GLN A N 1
ATOM 1632 C CA . GLN A 1 212 ? -19.796 10.888 12.329 1.00 89.00 212 GLN A CA 1
ATOM 1633 C C . GLN A 1 212 ? -19.470 10.636 10.849 1.00 89.00 212 GLN A C 1
ATOM 1635 O O . GLN A 1 212 ? -20.356 10.701 9.998 1.00 89.00 212 GLN A O 1
ATOM 1640 N N . SER A 1 213 ? -18.218 10.296 10.539 1.00 87.44 213 SER A N 1
ATOM 1641 C CA . SER A 1 213 ? -17.741 10.103 9.163 1.00 87.44 213 SER A CA 1
ATOM 1642 C C . SER A 1 213 ? -18.299 8.841 8.488 1.00 87.44 213 SER A C 1
ATOM 1644 O O . SER A 1 213 ? -18.527 8.843 7.277 1.00 87.44 213 SER A O 1
ATOM 1646 N N . LEU A 1 214 ? -18.540 7.776 9.260 1.00 83.56 214 LEU A N 1
ATOM 1647 C CA . LEU A 1 214 ? -19.030 6.479 8.775 1.00 83.56 214 LEU A CA 1
ATOM 1648 C C . LEU A 1 214 ? -20.544 6.453 8.469 1.00 83.56 214 LEU A C 1
ATOM 1650 O O . LEU A 1 214 ? -21.044 5.483 7.903 1.00 83.56 214 LEU A O 1
ATOM 1654 N N . SER A 1 215 ? -21.287 7.501 8.826 1.00 70.06 215 SER A N 1
ATOM 1655 C CA . SER A 1 215 ? -22.757 7.540 8.750 1.00 70.06 215 SER A CA 1
ATOM 1656 C C . SER A 1 215 ? -23.349 7.528 7.327 1.00 70.06 215 SER A C 1
ATOM 1658 O O . SER A 1 215 ? -24.554 7.339 7.176 1.00 70.06 215 SER A O 1
ATOM 1660 N N . GLY A 1 216 ? -22.531 7.709 6.281 1.00 62.94 216 GLY A N 1
ATOM 1661 C CA . GLY A 1 216 ? -23.007 7.944 4.911 1.00 62.94 216 GLY A CA 1
ATOM 1662 C C . GLY A 1 216 ? -23.012 6.752 3.944 1.00 62.94 216 GLY A C 1
ATOM 1663 O O . GLY A 1 216 ? -23.658 6.855 2.907 1.00 62.94 216 GLY A O 1
ATOM 1664 N N . ASP A 1 217 ? -22.285 5.658 4.215 1.00 64.69 217 ASP A N 1
ATOM 1665 C CA . ASP A 1 217 ? -22.131 4.522 3.280 1.00 64.69 217 ASP A CA 1
ATOM 1666 C C . ASP A 1 217 ? -21.400 3.344 3.961 1.00 64.69 217 ASP A C 1
ATOM 1668 O O . ASP A 1 217 ? -20.363 3.559 4.575 1.00 64.69 217 ASP A O 1
ATOM 1672 N N . SER A 1 218 ? -21.901 2.105 3.877 1.00 67.25 218 SER A N 1
ATOM 1673 C CA . SER A 1 218 ? -21.283 0.913 4.508 1.00 67.25 218 SER A CA 1
ATOM 1674 C C . SER A 1 218 ? -20.729 -0.112 3.513 1.00 67.25 218 SER A C 1
ATOM 1676 O O . SER A 1 218 ? -20.320 -1.191 3.934 1.00 67.25 218 SER A O 1
ATOM 1678 N N . THR A 1 219 ? -20.688 0.208 2.217 1.00 77.12 219 THR A N 1
ATOM 1679 C CA . THR A 1 219 ? -20.254 -0.716 1.145 1.00 77.12 219 THR A CA 1
ATOM 1680 C C . THR A 1 219 ? -18.802 -1.191 1.251 1.00 77.12 219 THR A C 1
ATOM 1682 O O . THR A 1 219 ? -18.418 -2.145 0.585 1.00 77.12 219 THR A O 1
ATOM 1685 N N . VAL A 1 220 ? -17.990 -0.535 2.081 1.00 80.62 220 VAL A N 1
ATOM 1686 C CA . VAL A 1 220 ? -16.563 -0.840 2.258 1.00 80.62 220 VAL A CA 1
ATOM 1687 C C . VAL A 1 220 ? -16.329 -2.020 3.210 1.00 80.62 220 VAL A C 1
ATOM 1689 O O . VAL A 1 220 ? -15.271 -2.641 3.172 1.00 80.62 220 VAL A O 1
ATOM 1692 N N . PHE A 1 221 ? -17.290 -2.331 4.082 1.00 85.44 221 PHE A N 1
ATOM 1693 C CA . PHE A 1 221 ? -17.135 -3.406 5.060 1.00 85.44 221 PHE A CA 1
ATOM 1694 C C . PHE A 1 221 ? -17.534 -4.761 4.466 1.00 85.44 221 PHE A C 1
ATOM 1696 O O . PHE A 1 221 ? -18.499 -4.814 3.701 1.00 85.44 221 PHE A O 1
ATOM 1703 N N . PRO A 1 222 ? -16.853 -5.857 4.849 1.00 84.56 222 PRO A N 1
ATOM 1704 C CA . PRO A 1 222 ? -17.307 -7.195 4.503 1.00 84.56 222 PRO A CA 1
ATOM 1705 C C . PRO A 1 222 ? -18.651 -7.505 5.178 1.00 84.56 222 PRO A C 1
ATOM 1707 O O . PRO A 1 222 ? -19.056 -6.857 6.150 1.00 84.56 222 PRO A O 1
ATOM 1710 N N . ASP A 1 223 ? -19.333 -8.530 4.674 1.00 83.00 223 ASP A N 1
ATOM 1711 C CA . ASP A 1 223 ? -20.519 -9.061 5.334 1.00 83.00 223 ASP A CA 1
ATOM 1712 C C . ASP A 1 223 ? -20.132 -9.775 6.633 1.00 83.00 223 ASP A C 1
ATOM 1714 O O . ASP A 1 223 ? -19.197 -10.576 6.667 1.00 83.00 223 ASP A O 1
ATOM 1718 N N . PHE A 1 224 ? -20.894 -9.514 7.696 1.00 84.69 224 PHE A N 1
ATOM 1719 C CA . PHE A 1 224 ? -20.756 -10.181 8.988 1.00 84.69 224 PHE A CA 1
ATOM 1720 C C . PHE A 1 224 ? -21.994 -11.061 9.229 1.00 84.69 224 PHE A C 1
ATOM 1722 O O . PHE A 1 224 ? -23.051 -10.557 9.631 1.00 84.69 224 PHE A O 1
ATOM 1729 N N . PRO A 1 225 ? -21.917 -12.376 8.940 1.00 82.88 225 PRO A N 1
ATOM 1730 C CA . PRO A 1 225 ? -23.049 -13.278 9.109 1.00 82.88 225 PRO A CA 1
ATOM 1731 C C . PRO A 1 225 ? -23.541 -13.290 10.560 1.00 82.88 225 PRO A C 1
ATOM 1733 O O . PRO A 1 225 ? -22.755 -13.393 11.496 1.00 82.88 225 PRO A O 1
ATOM 1736 N N . GLY A 1 226 ? -24.859 -13.206 10.749 1.00 82.44 226 GLY A N 1
ATOM 1737 C CA . GLY A 1 226 ? -25.483 -13.229 12.077 1.00 82.44 226 GLY A CA 1
ATOM 1738 C C . GLY A 1 226 ? -25.605 -11.868 12.772 1.00 82.44 226 GLY A C 1
ATOM 1739 O O . GLY A 1 226 ? -26.252 -11.796 13.814 1.00 82.44 226 GLY A O 1
ATOM 1740 N N . THR A 1 227 ? -25.076 -10.780 12.197 1.00 82.81 227 THR A N 1
ATOM 1741 C CA . THR A 1 227 ? -25.143 -9.423 12.780 1.00 82.81 227 THR A CA 1
ATOM 1742 C C . THR A 1 227 ? -25.672 -8.365 11.788 1.00 82.81 227 THR A C 1
ATOM 1744 O O . THR A 1 227 ? -24.989 -7.392 11.466 1.00 82.81 227 THR A O 1
ATOM 1747 N N . PRO A 1 228 ? -26.931 -8.486 11.311 1.00 74.19 228 PRO A N 1
ATOM 1748 C CA . PRO A 1 228 ? -27.454 -7.671 10.204 1.00 74.19 228 PRO A CA 1
ATOM 1749 C C . PRO A 1 228 ? -27.533 -6.160 10.490 1.00 74.19 228 PRO A C 1
ATOM 1751 O O . PRO A 1 228 ? -27.458 -5.362 9.561 1.00 74.19 228 PRO A O 1
ATOM 1754 N N . ASN A 1 229 ? -27.645 -5.754 11.760 1.00 82.06 229 ASN A N 1
ATOM 1755 C CA . ASN A 1 229 ? -27.822 -4.353 12.170 1.00 82.06 229 ASN A CA 1
ATOM 1756 C C . ASN A 1 229 ? -26.599 -3.778 12.904 1.00 82.06 229 ASN A C 1
ATOM 1758 O O . ASN A 1 229 ? -26.740 -2.903 13.756 1.00 82.06 229 ASN A O 1
ATOM 1762 N N . MET A 1 230 ? -25.400 -4.291 12.619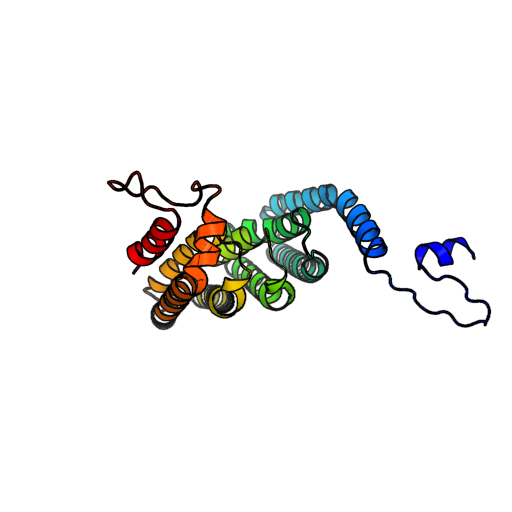 1.00 87.56 230 MET A N 1
ATOM 1763 C CA . MET A 1 230 ? -24.179 -3.816 13.268 1.00 87.56 230 MET A CA 1
ATOM 1764 C C . MET A 1 230 ? -23.855 -2.362 12.870 1.00 87.56 230 MET A C 1
ATOM 1766 O O . MET A 1 230 ? -23.765 -2.072 11.669 1.00 87.56 230 MET A O 1
ATOM 1770 N N . PRO A 1 231 ? -23.632 -1.455 13.843 1.00 88.38 231 PRO A N 1
ATOM 1771 C CA . PRO A 1 231 ? -23.171 -0.100 13.573 1.00 88.38 231 PRO A CA 1
ATOM 1772 C C . PRO A 1 231 ? -21.869 -0.086 12.754 1.00 88.38 231 PRO A C 1
ATOM 1774 O O . PRO A 1 231 ? -20.988 -0.910 12.999 1.00 88.38 231 PRO A O 1
ATOM 1777 N N . PRO A 1 232 ? -21.679 0.867 11.824 1.00 87.62 232 PRO A N 1
ATOM 1778 C CA . PRO A 1 232 ? -20.463 0.941 11.009 1.00 87.62 232 PRO A CA 1
ATOM 1779 C C . PRO A 1 232 ? -19.159 1.011 11.819 1.00 87.62 232 PRO A C 1
ATOM 1781 O O . PRO A 1 232 ? -18.153 0.429 11.427 1.00 87.62 232 PRO A O 1
ATOM 1784 N N . PHE A 1 233 ? -19.171 1.700 12.965 1.00 90.88 233 PHE A N 1
ATOM 1785 C CA . PHE A 1 233 ? -18.009 1.756 13.856 1.00 90.88 233 PHE A CA 1
ATOM 1786 C C . PHE A 1 233 ? -17.678 0.382 14.451 1.00 90.88 233 PHE A C 1
ATOM 1788 O O . PHE A 1 233 ? -16.512 0.005 14.512 1.00 90.88 233 PHE A O 1
ATOM 1795 N N . ASP A 1 234 ? -18.691 -0.405 14.810 1.00 91.25 234 ASP A N 1
ATOM 1796 C CA . ASP A 1 234 ? -18.495 -1.759 15.328 1.00 91.25 234 ASP A CA 1
ATOM 1797 C C . ASP A 1 234 ? -17.995 -2.697 14.219 1.00 91.25 234 ASP A C 1
ATOM 1799 O O . ASP A 1 234 ? -17.124 -3.526 14.470 1.00 91.25 234 ASP A O 1
ATOM 1803 N N . LYS A 1 235 ? -18.447 -2.512 12.967 1.00 90.75 235 LYS A N 1
ATOM 1804 C CA . LYS A 1 235 ? -17.899 -3.231 11.799 1.00 90.75 235 LYS A CA 1
ATOM 1805 C C . LYS A 1 235 ? -16.401 -2.983 11.622 1.00 90.75 235 LYS A C 1
ATOM 1807 O O . LYS A 1 235 ? -15.666 -3.913 11.307 1.00 90.75 235 LYS A O 1
ATOM 1812 N N . LEU A 1 236 ? -15.939 -1.754 11.858 1.00 90.12 236 LEU A N 1
ATOM 1813 C CA . LEU A 1 236 ? -14.518 -1.411 11.797 1.00 90.12 236 LEU A CA 1
ATOM 1814 C C . LEU A 1 236 ? -13.704 -2.170 12.859 1.00 90.12 236 LEU A C 1
ATOM 1816 O O . LEU A 1 236 ? -12.649 -2.721 12.548 1.00 90.12 236 LEU A O 1
ATOM 1820 N N . TRP A 1 237 ? -14.227 -2.268 14.084 1.00 92.50 237 TRP A N 1
ATOM 1821 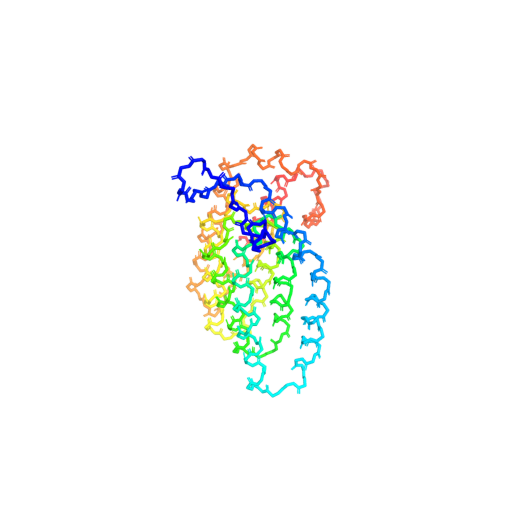C CA . TRP A 1 237 ? -13.635 -3.100 15.133 1.00 92.50 237 TRP A CA 1
ATOM 1822 C C . TRP A 1 237 ? -13.676 -4.587 14.798 1.00 92.50 237 TRP A C 1
ATOM 1824 O O . TRP A 1 237 ? -12.719 -5.298 15.087 1.00 92.50 237 TRP A O 1
ATOM 1834 N N . MET A 1 238 ? -14.740 -5.068 14.155 1.00 91.94 238 MET A N 1
ATOM 1835 C CA . MET A 1 238 ? -14.804 -6.456 13.702 1.00 91.94 238 MET A CA 1
ATOM 1836 C C . MET A 1 238 ? -13.774 -6.767 12.624 1.00 91.94 238 MET A C 1
ATOM 1838 O O . MET A 1 238 ? -13.163 -7.829 12.698 1.00 91.94 238 MET A O 1
ATOM 1842 N N . CYS A 1 239 ? -13.506 -5.851 11.687 1.00 90.62 239 CYS A N 1
ATOM 1843 C CA . CYS A 1 239 ? -12.400 -6.021 10.741 1.00 90.62 239 CYS A CA 1
ATOM 1844 C C . CYS A 1 239 ? -11.058 -6.201 11.462 1.00 90.62 239 CYS A C 1
ATOM 1846 O O . CYS A 1 239 ? -10.243 -7.005 11.026 1.00 90.62 239 CYS A O 1
ATOM 1848 N N . LEU A 1 240 ? -10.832 -5.476 12.560 1.00 91.06 240 LEU A N 1
ATOM 1849 C CA . LEU A 1 240 ? -9.600 -5.580 13.340 1.00 91.06 240 LEU A CA 1
ATOM 1850 C C . LEU A 1 240 ? -9.542 -6.880 14.152 1.00 91.06 240 LEU A C 1
ATOM 1852 O O . LEU A 1 240 ? -8.586 -7.639 14.037 1.00 91.06 240 LEU A O 1
ATOM 1856 N N . TYR A 1 241 ? -10.572 -7.166 14.949 1.00 88.75 241 TYR A N 1
ATOM 1857 C CA . TYR A 1 241 ? -10.581 -8.326 15.842 1.00 88.75 241 TYR A CA 1
ATOM 1858 C C . TYR A 1 241 ? -10.688 -9.664 15.116 1.00 88.75 241 TYR A C 1
ATOM 1860 O O . TYR A 1 241 ? -10.184 -10.653 15.626 1.00 88.75 241 TYR A O 1
ATOM 1868 N N . ALA A 1 242 ? -11.298 -9.720 13.930 1.00 87.38 242 ALA A N 1
ATOM 1869 C CA . ALA A 1 242 ? -11.330 -10.946 13.129 1.00 87.38 242 ALA A CA 1
ATOM 1870 C C . ALA A 1 242 ? -9.947 -11.347 12.576 1.00 87.38 242 ALA A C 1
ATOM 1872 O O . ALA A 1 242 ? -9.817 -12.403 11.956 1.00 87.38 242 ALA A O 1
ATOM 1873 N N . ARG A 1 243 ? -8.939 -10.484 12.738 1.00 83.00 243 ARG A N 1
ATOM 1874 C CA . ARG A 1 243 ? -7.589 -10.633 12.189 1.00 83.00 243 ARG A CA 1
ATOM 1875 C C . ARG A 1 243 ? -6.495 -10.745 13.259 1.00 83.00 243 ARG A C 1
ATOM 1877 O O . ARG A 1 243 ? -5.338 -10.938 12.889 1.00 83.00 243 ARG A O 1
ATOM 1884 N N . LEU A 1 244 ? -6.859 -10.594 14.534 1.00 71.25 244 LEU A N 1
ATOM 1885 C CA . LEU A 1 244 ? -6.008 -10.819 15.708 1.00 71.25 244 LEU A CA 1
ATOM 1886 C C . LEU A 1 244 ? -6.125 -12.275 16.169 1.00 71.25 244 LEU A C 1
ATOM 1888 O O . LEU A 1 244 ? -5.086 -12.822 16.594 1.00 71.25 244 LEU A O 1
#

InterPro domains:
  IPR015403 Mon2/Sec7/BIG1-like, HDS [PF09324] (81-154)
  IPR032817 Mon2, C-terminal [PF16206] (158-244)

Organism: Timema shepardi (NCBI:txid629360)

Foldseek 3Di:
DVVVCVVVQWDDDPPPDTDRPDDPPPVLVVVVVVCVVCLVVLLVVLVVVLVCLVVDDPVVNVVVLVVLLVCLLVCLLSCQVVLSSLCSSLVSLLVLLPPPDQVSLLSSLVSLQSCCVRRVLRDENNLVSSLSSLQSDALVHDPSSVVSSLVSLVSCLPPRPVRYQLLCLLSSLVSLLRQLPDPPCVVSVVVSVVSLVSSVVVLVVCVVVSLVRQVPDQPSADDDPPCPPDRSSVSSVCSSVVSD

Sequence (244 aa):
MEHLVWILGLKPSTGGSLKAGRTPSDSNAVITTAVMADLPVLSAMLSRLFESSQYLDDVALHHLIDALCKMSHEAMELAYSNRKLQTLLLGPLSELSSVPHGDVRQRQLECVLQILHSAGETLSHGWPLVLSIIGAVSDHHGENLIRIAFQCLQLVVTDFLPVMPWRCLPLCVDTAAKFGSQTQELNISLTAVGLMWNISDYFYQNKEKLCQSLSGDSTVFPDFPGTPNMPPFDKLWMCLYARL

Radius of gyration: 21.73 Å; chains: 1; bounding box: 45×70×46 Å

pLDDT: mean 81.47, std 17.49, range [37.03, 98.56]